Protein AF-A0A932VTK3-F1 (afdb_monomer_lite)

pLDDT: mean 81.09, std 12.09, range [44.41, 97.0]

Sequence (238 aa):
MPRPNVAGIDFGSSCTKFVWQRDPDHYGNAGLDRLIFSSTADKTIEEIVVDLQKSNVTMAVATGINIDNETNLNKLLGWRTTIVRPTGDHIDSEISLQAHGAIELLNQVGPSKFRNFLLVSIGTGTSYTFVDWNGSWATKDFGKVERFPLGNAVGGGFIKGVLELAGAGIKTEHIHSTLLDVILDIKIKDLDSSFAGTPMGELPVAYLGNAKHDSNKQDIMQAVTNCVATTIFRDILL

Structure (mmCIF, N/CA/C/O backbone):
data_AF-A0A932VTK3-F1
#
_entry.id   AF-A0A932VTK3-F1
#
loop_
_atom_site.group_PDB
_atom_site.id
_atom_site.type_symbol
_atom_site.label_atom_id
_atom_site.label_alt_id
_atom_site.label_comp_id
_atom_site.label_asym_id
_atom_site.label_entity_id
_atom_site.label_seq_id
_atom_site.pdbx_PDB_ins_code
_atom_site.Cartn_x
_atom_site.Cartn_y
_atom_site.Cartn_z
_atom_site.occupancy
_atom_site.B_iso_or_equiv
_atom_site.auth_seq_id
_atom_site.auth_comp_id
_atom_site.auth_asym_id
_atom_site.auth_atom_id
_atom_site.pdbx_PDB_model_num
ATOM 1 N N . MET A 1 1 ? -23.470 -1.174 30.894 1.00 44.50 1 MET A N 1
ATOM 2 C CA . MET A 1 1 ? -23.572 -0.416 29.629 1.00 44.50 1 MET A CA 1
ATOM 3 C C . MET A 1 1 ? -22.974 -1.278 28.528 1.00 44.50 1 MET A C 1
ATOM 5 O O . MET A 1 1 ? -21.941 -1.886 28.804 1.00 44.50 1 MET A O 1
ATOM 9 N N . PRO A 1 2 ? -23.614 -1.408 27.354 1.00 55.62 2 PRO A N 1
ATOM 10 C CA . PRO A 1 2 ? -23.014 -2.102 26.215 1.00 55.62 2 PRO A CA 1
ATOM 11 C C . PRO A 1 2 ? -21.696 -1.422 25.819 1.00 55.62 2 PRO A C 1
ATOM 13 O O . PRO A 1 2 ? -21.534 -0.216 26.019 1.00 55.62 2 PRO A O 1
ATOM 16 N N . ARG A 1 3 ? -20.726 -2.201 25.325 1.00 59.19 3 ARG A N 1
ATOM 17 C CA . ARG A 1 3 ? -19.460 -1.642 24.828 1.00 59.19 3 ARG A CA 1
ATOM 18 C C . ARG A 1 3 ? -19.761 -0.776 23.595 1.00 59.19 3 ARG A C 1
ATOM 20 O O . ARG A 1 3 ? -20.609 -1.177 22.803 1.00 59.19 3 ARG A O 1
ATOM 27 N N . PRO A 1 4 ? -19.114 0.391 23.43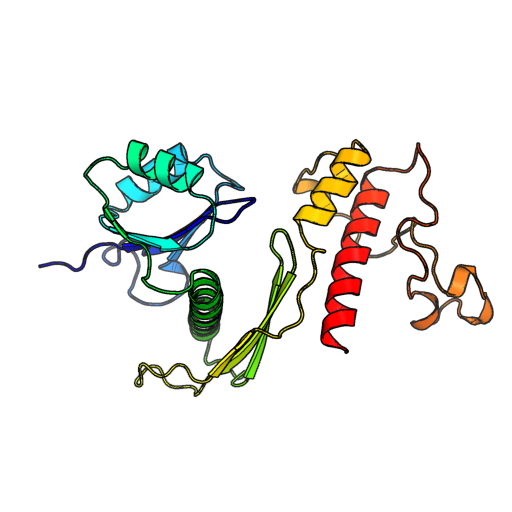2 1.00 67.94 4 PRO A N 1
ATOM 28 C CA . PRO A 1 4 ? -19.301 1.197 22.231 1.00 67.94 4 PRO A CA 1
ATOM 29 C C . PRO A 1 4 ? -18.861 0.400 20.999 1.00 67.94 4 PRO A C 1
ATOM 31 O O . PRO A 1 4 ? -17.838 -0.285 21.052 1.00 67.94 4 PRO A O 1
ATOM 34 N N . ASN A 1 5 ? -19.600 0.513 19.894 1.00 83.06 5 ASN A N 1
ATOM 35 C CA . ASN A 1 5 ? -19.129 0.018 18.602 1.00 83.06 5 ASN A CA 1
ATOM 36 C C . ASN A 1 5 ? -18.059 0.984 18.094 1.00 83.06 5 ASN A C 1
ATOM 38 O O . ASN A 1 5 ? -18.328 2.173 17.889 1.00 83.06 5 ASN A O 1
ATOM 42 N N . VAL A 1 6 ? -16.838 0.469 17.950 1.00 88.31 6 VAL A N 1
ATOM 43 C CA . VAL A 1 6 ? -15.646 1.261 17.637 1.00 88.31 6 VAL A CA 1
ATOM 44 C C . VAL A 1 6 ? -15.187 0.989 16.208 1.00 88.31 6 VAL A C 1
ATOM 46 O O . VAL A 1 6 ? -15.071 -0.169 15.803 1.00 88.31 6 VAL A O 1
ATOM 49 N N . ALA A 1 7 ? -14.873 2.054 15.474 1.00 90.88 7 ALA A N 1
ATOM 50 C CA . ALA A 1 7 ? -14.118 1.990 14.229 1.00 90.88 7 ALA A CA 1
ATOM 51 C C . ALA A 1 7 ? -12.656 2.410 14.444 1.00 90.88 7 ALA A C 1
ATOM 53 O O . ALA A 1 7 ? -12.375 3.326 15.212 1.00 90.88 7 ALA A O 1
ATOM 54 N N . GLY A 1 8 ? -11.728 1.765 13.747 1.00 90.94 8 GLY A N 1
ATOM 55 C CA . GLY A 1 8 ? -10.370 2.248 13.519 1.00 90.94 8 GLY A CA 1
ATOM 56 C C . GLY A 1 8 ? -10.291 2.963 12.172 1.00 90.94 8 GLY A C 1
ATOM 57 O O . GLY A 1 8 ? -10.856 2.484 11.186 1.00 90.94 8 GLY A O 1
ATOM 58 N N . ILE A 1 9 ? -9.607 4.104 12.126 1.00 90.94 9 ILE A N 1
ATOM 59 C CA . ILE A 1 9 ? -9.461 4.926 10.924 1.00 90.94 9 ILE A CA 1
ATOM 60 C C . ILE A 1 9 ? -7.988 5.274 10.720 1.00 90.94 9 ILE A C 1
ATOM 62 O O . ILE A 1 9 ? -7.341 5.784 11.630 1.00 90.94 9 ILE A O 1
ATOM 66 N N . ASP A 1 10 ? -7.477 5.045 9.516 1.00 90.06 10 ASP A N 1
ATOM 67 C CA . ASP A 1 10 ? -6.169 5.529 9.073 1.00 90.06 10 ASP A CA 1
ATOM 68 C C . ASP A 1 10 ? -6.349 6.597 7.989 1.00 90.06 10 ASP A C 1
ATOM 70 O O . ASP A 1 10 ? -6.728 6.295 6.853 1.00 90.06 10 ASP A O 1
ATOM 74 N N . PHE A 1 11 ? -6.066 7.854 8.336 1.00 87.94 11 PHE A N 1
ATOM 75 C CA . PHE A 1 11 ? -6.059 8.995 7.425 1.00 87.94 11 PHE A CA 1
ATOM 76 C C . PHE A 1 11 ? -4.748 9.068 6.632 1.00 87.94 11 PHE A C 1
ATOM 78 O O . PHE A 1 11 ? -3.944 9.988 6.799 1.00 87.94 11 PHE A O 1
ATOM 85 N N . GLY A 1 12 ? -4.541 8.105 5.734 1.00 86.25 12 GLY A N 1
ATOM 86 C CA . GLY A 1 12 ? -3.403 8.118 4.818 1.00 86.25 12 GLY A CA 1
ATOM 87 C C . GLY A 1 12 ? -3.408 9.330 3.874 1.00 86.25 12 GLY A C 1
ATOM 88 O O . GLY A 1 12 ? -4.453 9.912 3.576 1.00 86.25 12 GLY A O 1
ATOM 89 N N . SER A 1 13 ? -2.229 9.692 3.360 1.00 83.75 13 SER A N 1
ATOM 90 C CA . SER A 1 13 ? -2.069 10.830 2.435 1.00 83.75 13 SER A CA 1
ATOM 91 C C . SER A 1 13 ? -2.817 10.659 1.114 1.00 83.75 13 SER A C 1
ATOM 93 O O . SER A 1 13 ? -3.331 11.634 0.578 1.00 83.75 13 SER A O 1
ATOM 95 N N . SER A 1 14 ? -2.893 9.429 0.605 1.00 83.88 14 SER A N 1
ATOM 96 C CA . SER A 1 14 ? -3.563 9.126 -0.668 1.00 83.88 14 SER A CA 1
ATOM 97 C C . SER A 1 14 ? -4.992 8.613 -0.487 1.00 83.88 14 SER A C 1
ATOM 99 O O . SER A 1 14 ? -5.876 8.945 -1.269 1.00 83.88 14 SER A O 1
ATOM 101 N N . CYS A 1 15 ? -5.229 7.793 0.534 1.00 86.94 15 CYS A N 1
ATOM 102 C CA . CYS A 1 15 ? -6.539 7.225 0.822 1.00 86.94 15 CYS A CA 1
ATOM 103 C C . CYS A 1 15 ? -6.716 6.998 2.322 1.00 86.94 15 CYS A C 1
ATOM 105 O O . CYS A 1 15 ? -5.764 6.642 3.031 1.00 86.94 15 CYS A O 1
ATOM 107 N N . THR A 1 16 ? -7.955 7.171 2.778 1.00 89.88 16 THR A N 1
ATOM 108 C CA . THR A 1 16 ? -8.381 6.877 4.143 1.00 89.88 16 THR A CA 1
ATOM 109 C C . THR A 1 16 ? -8.923 5.453 4.208 1.00 89.88 16 THR A C 1
ATOM 111 O O . THR A 1 16 ? -9.649 5.022 3.307 1.00 89.88 16 THR A O 1
ATOM 114 N N . LYS A 1 17 ? -8.548 4.705 5.247 1.00 92.50 17 LYS A N 1
ATOM 115 C CA . LYS A 1 17 ? -8.992 3.324 5.471 1.00 92.50 17 LYS A CA 1
ATOM 116 C C . LYS A 1 17 ? -9.764 3.246 6.771 1.00 92.50 17 LYS A C 1
ATOM 118 O O . LYS A 1 17 ? -9.438 3.933 7.735 1.00 92.50 17 LYS A O 1
ATOM 123 N N . PHE A 1 18 ? -10.762 2.382 6.775 1.00 93.06 18 PHE A N 1
ATOM 124 C CA . PHE A 1 18 ? -11.679 2.180 7.879 1.00 93.06 18 PHE A CA 1
ATOM 125 C C . PHE A 1 18 ? -11.759 0.692 8.179 1.00 93.06 18 PHE A C 1
ATOM 127 O O . PHE A 1 18 ? -11.856 -0.126 7.261 1.00 93.06 18 PHE A O 1
ATOM 134 N N . VAL A 1 19 ? -11.765 0.357 9.464 1.00 92.25 19 VAL A N 1
ATOM 135 C CA . VAL A 1 19 ? -12.065 -0.986 9.950 1.00 92.25 19 VAL A CA 1
ATOM 136 C C . VAL A 1 19 ? -13.011 -0.90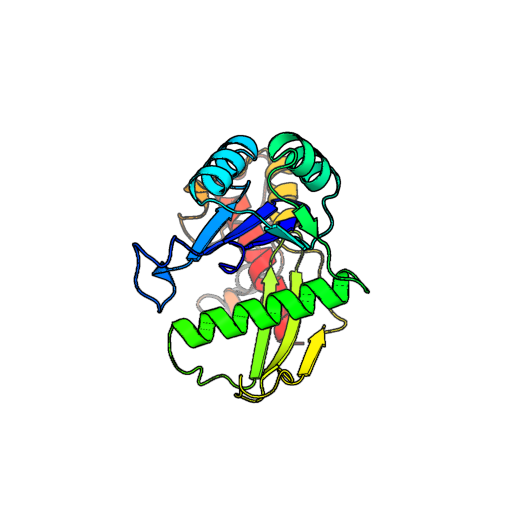2 11.136 1.00 92.25 19 VAL A C 1
ATOM 138 O O . VAL A 1 19 ? -12.807 -0.096 12.037 1.00 92.25 19 VAL A O 1
ATOM 141 N N . TRP A 1 20 ? -14.059 -1.713 11.164 1.00 91.62 20 TRP A N 1
ATOM 142 C CA . TRP A 1 20 ? -14.935 -1.829 12.331 1.00 91.62 20 TRP A CA 1
ATOM 143 C C . TRP A 1 20 ? -15.536 -3.225 12.412 1.00 91.62 20 TRP A C 1
ATOM 145 O O . TRP A 1 20 ? -15.434 -4.018 11.476 1.00 91.62 20 TRP A O 1
ATOM 155 N N . GLN A 1 21 ? -16.130 -3.545 13.556 1.00 85.00 21 GLN A N 1
ATOM 156 C CA . GLN A 1 21 ? -16.778 -4.835 13.755 1.00 85.00 21 GLN A CA 1
ATOM 157 C C . GLN A 1 21 ? -18.199 -4.822 13.182 1.00 85.00 21 GLN A C 1
ATOM 159 O O . GLN A 1 21 ? -18.944 -3.857 13.360 1.00 85.00 21 GLN A O 1
ATOM 164 N N . ARG A 1 22 ? -18.578 -5.913 12.512 1.00 77.62 22 ARG A N 1
ATOM 165 C CA . ARG A 1 22 ? -19.974 -6.261 12.245 1.00 77.62 22 ARG A CA 1
ATOM 166 C C . ARG A 1 22 ? -20.705 -6.427 13.568 1.00 77.62 22 ARG A C 1
ATOM 168 O O . ARG A 1 22 ? -20.091 -6.770 14.575 1.00 77.62 22 ARG A O 1
ATOM 175 N N . ASP A 1 23 ? -22.015 -6.223 13.527 1.00 69.88 23 ASP A N 1
ATOM 176 C CA . ASP A 1 23 ? -22.882 -6.481 14.669 1.00 69.88 23 ASP A CA 1
ATOM 177 C C . ASP A 1 23 ? -22.689 -7.930 15.176 1.00 69.88 23 ASP A C 1
ATOM 179 O O . ASP A 1 23 ? -23.010 -8.874 14.437 1.00 69.88 23 ASP A O 1
ATOM 183 N N . PRO A 1 24 ? -22.147 -8.118 16.397 1.00 61.53 24 PRO A N 1
ATOM 184 C CA . PRO A 1 24 ? -21.867 -9.439 16.952 1.00 61.53 24 PRO A CA 1
ATOM 185 C C . PRO A 1 24 ? -23.140 -10.252 17.224 1.00 61.53 24 PRO A C 1
ATOM 187 O O . PRO A 1 24 ? -23.062 -11.475 17.325 1.00 61.53 24 PRO A O 1
ATOM 190 N N . ASP A 1 25 ? -24.311 -9.607 17.293 1.00 62.78 25 ASP A N 1
ATOM 191 C CA . ASP A 1 25 ? -25.589 -10.300 17.482 1.00 62.78 25 ASP A CA 1
ATOM 192 C C . ASP A 1 25 ? -26.036 -11.056 16.213 1.00 62.78 25 ASP A C 1
ATOM 194 O O . ASP A 1 25 ? -26.823 -12.001 16.294 1.00 62.78 25 ASP A O 1
ATOM 198 N N . HIS A 1 26 ? -25.507 -10.685 15.038 1.00 56.12 26 HIS A N 1
ATOM 199 C CA . HIS A 1 26 ? -25.884 -11.255 13.737 1.00 56.12 26 HIS A CA 1
ATOM 200 C C . HIS A 1 26 ? -24.798 -12.130 13.097 1.00 56.12 26 HIS A C 1
ATOM 202 O O . HIS A 1 26 ? -25.106 -12.992 12.273 1.00 56.12 26 HIS A O 1
ATOM 208 N N . TYR A 1 27 ? -23.533 -11.926 13.462 1.00 53.59 27 TYR A N 1
ATOM 209 C CA . TYR A 1 27 ? -22.389 -12.657 12.924 1.00 53.59 27 TYR A CA 1
ATOM 210 C C . TYR A 1 27 ? -21.542 -13.127 14.106 1.00 53.59 27 TYR A C 1
ATOM 212 O O . TYR A 1 27 ? -21.114 -12.311 14.913 1.00 53.59 27 TYR A O 1
ATOM 220 N N . GLY A 1 28 ? -21.355 -14.445 14.244 1.00 55.41 28 GLY A N 1
ATOM 221 C CA . GLY A 1 28 ? -20.742 -15.060 15.427 1.00 55.41 28 GLY A CA 1
ATOM 222 C C . GLY A 1 28 ? -19.391 -14.462 15.863 1.00 55.41 28 GLY A C 1
ATOM 223 O O . GLY A 1 28 ? -18.703 -13.763 15.128 1.00 55.41 28 GLY A O 1
ATOM 224 N N . ASN A 1 29 ? -18.974 -14.789 17.088 1.00 55.84 29 ASN A N 1
ATOM 225 C CA . ASN A 1 29 ? -17.910 -14.087 17.822 1.00 55.84 29 ASN A CA 1
ATOM 226 C C . ASN A 1 29 ? -16.452 -14.274 17.326 1.00 55.84 29 ASN A C 1
ATOM 228 O O . ASN A 1 29 ? -15.532 -13.816 18.010 1.00 55.84 29 ASN A O 1
ATOM 232 N N . ALA A 1 30 ? -16.186 -14.936 16.195 1.00 59.16 30 ALA A N 1
ATOM 233 C CA . ALA A 1 30 ? -14.817 -15.292 15.802 1.00 59.16 30 ALA A CA 1
ATOM 234 C C . ALA A 1 30 ? -14.559 -15.225 14.286 1.00 59.16 30 ALA A C 1
ATOM 236 O O . ALA A 1 30 ? -15.402 -15.630 13.494 1.00 59.16 30 ALA A O 1
ATOM 237 N N . GLY A 1 31 ? -13.353 -14.776 13.913 1.00 65.00 31 GLY A N 1
ATOM 238 C CA . GLY A 1 31 ? -12.833 -14.790 12.537 1.00 65.00 31 GLY A CA 1
ATOM 239 C C . GLY A 1 31 ? -12.824 -13.429 11.832 1.00 65.00 31 GLY A C 1
ATOM 240 O O . GLY A 1 31 ? -13.376 -12.454 12.340 1.00 65.00 31 GLY A O 1
ATOM 241 N N . LEU A 1 32 ? -12.196 -13.381 10.650 1.00 67.94 32 LEU A N 1
ATOM 242 C CA . LEU A 1 32 ? -12.096 -12.183 9.798 1.00 67.94 32 LEU A CA 1
ATOM 243 C C . LEU A 1 32 ? -13.462 -11.675 9.326 1.00 67.94 32 LEU A C 1
ATOM 245 O O . LEU A 1 32 ? -13.631 -10.475 9.126 1.00 67.94 32 LEU A O 1
ATOM 249 N N . ASP A 1 33 ? -14.450 -12.564 9.225 1.00 71.69 33 ASP A N 1
ATOM 250 C CA . ASP A 1 33 ? -15.807 -12.241 8.772 1.00 71.69 33 ASP A CA 1
ATOM 251 C C . ASP A 1 33 ? -16.521 -11.239 9.691 1.00 71.69 33 ASP A C 1
ATOM 253 O O . ASP A 1 33 ? -17.460 -10.563 9.266 1.00 71.69 33 ASP A O 1
ATOM 257 N N . ARG A 1 34 ? -16.045 -11.084 10.936 1.00 79.12 34 ARG A N 1
ATOM 258 C CA . ARG A 1 34 ? -16.538 -10.072 11.880 1.00 79.12 34 ARG A CA 1
ATOM 259 C C . ARG A 1 34 ? -16.058 -8.661 11.556 1.00 79.12 34 ARG A C 1
ATOM 261 O O . ARG A 1 34 ? -16.551 -7.726 12.170 1.00 79.12 34 ARG A O 1
ATOM 268 N N . LEU A 1 35 ? -15.072 -8.484 10.681 1.00 86.88 35 LEU A N 1
ATOM 269 C CA . LEU A 1 35 ? -14.513 -7.175 10.352 1.00 86.88 35 LEU A CA 1
ATOM 270 C C . LEU A 1 35 ? -15.093 -6.670 9.029 1.00 86.88 35 LEU A C 1
ATOM 272 O O . LEU A 1 35 ? -15.257 -7.417 8.064 1.00 86.88 35 LEU A O 1
ATOM 276 N N . ILE A 1 36 ? -15.403 -5.379 8.984 1.00 89.88 36 ILE A N 1
ATOM 277 C CA . ILE A 1 36 ? -15.691 -4.659 7.746 1.00 89.88 36 ILE A CA 1
ATOM 278 C C . ILE A 1 36 ? -14.496 -3.768 7.450 1.00 89.88 36 ILE A C 1
ATOM 280 O O . ILE A 1 36 ? -14.089 -2.983 8.303 1.00 89.88 36 ILE A O 1
ATOM 284 N N . PHE A 1 37 ? -13.971 -3.884 6.234 1.00 92.25 37 PHE A N 1
ATOM 285 C CA . PHE A 1 37 ? -12.936 -3.011 5.695 1.00 92.25 37 PHE A CA 1
ATOM 286 C C . PHE A 1 37 ? -13.551 -2.106 4.632 1.00 92.25 37 PHE A C 1
ATOM 288 O O . PHE A 1 37 ? -14.344 -2.561 3.806 1.00 92.25 37 PHE A O 1
ATOM 295 N N . SER A 1 38 ? -13.194 -0.826 4.654 1.00 94.06 38 SER A N 1
ATOM 296 C CA . SER A 1 38 ? -13.635 0.143 3.651 1.00 94.06 38 SER A CA 1
ATOM 297 C C . SER A 1 38 ? -12.551 1.186 3.396 1.00 94.06 38 SER A C 1
ATOM 299 O O . SER A 1 38 ? -11.734 1.466 4.278 1.00 94.06 38 SER A O 1
ATOM 301 N N . SER A 1 39 ? -12.530 1.775 2.201 1.00 93.06 39 SER A N 1
ATOM 302 C CA . SER A 1 39 ? -11.538 2.786 1.840 1.00 93.06 39 SER A CA 1
ATOM 303 C C . SER A 1 39 ? -12.085 3.837 0.886 1.00 93.06 39 SER A C 1
ATOM 305 O O . SER A 1 39 ? -12.915 3.546 0.027 1.00 93.06 39 SER A O 1
ATOM 307 N N . THR A 1 40 ? -11.531 5.049 0.984 1.00 90.12 40 THR A N 1
ATOM 308 C CA . THR A 1 40 ? -11.771 6.116 0.003 1.00 90.12 40 THR A CA 1
ATOM 309 C C . THR A 1 40 ? -11.136 5.847 -1.364 1.00 90.12 40 THR A C 1
ATOM 311 O O . THR A 1 40 ? -11.237 6.680 -2.257 1.00 90.12 40 THR A O 1
ATOM 314 N N . ALA A 1 41 ? -10.425 4.725 -1.521 1.00 85.81 41 ALA A N 1
ATOM 315 C CA . ALA A 1 41 ? -10.010 4.228 -2.827 1.00 85.81 41 ALA A CA 1
ATOM 316 C C . ALA A 1 41 ? -11.199 3.678 -3.637 1.00 85.81 41 ALA A C 1
ATOM 318 O O . ALA A 1 41 ? -11.187 3.780 -4.860 1.00 85.81 41 ALA A O 1
ATOM 319 N N . ASP A 1 42 ? -12.220 3.145 -2.953 1.00 86.38 42 ASP A N 1
ATOM 320 C CA . ASP A 1 42 ? -13.338 2.425 -3.578 1.00 86.38 42 ASP A CA 1
ATOM 321 C C . ASP A 1 42 ? -14.686 3.145 -3.428 1.00 86.38 42 ASP A C 1
ATOM 323 O O . ASP A 1 42 ? -15.575 2.976 -4.259 1.00 86.38 42 ASP A O 1
ATOM 327 N N . LYS A 1 43 ? -14.854 3.925 -2.354 1.00 90.50 43 LYS A N 1
ATOM 328 C CA . LYS A 1 43 ? -16.099 4.620 -1.992 1.00 90.50 43 LYS A CA 1
ATOM 329 C C . LYS A 1 43 ? -15.842 6.084 -1.669 1.00 90.50 43 LYS A C 1
ATOM 331 O O . LYS A 1 43 ? -14.741 6.446 -1.258 1.00 90.50 43 LYS A O 1
ATOM 336 N N . THR A 1 44 ? -16.853 6.938 -1.772 1.00 89.50 44 THR A N 1
ATOM 337 C CA . THR A 1 44 ? -16.732 8.302 -1.239 1.00 89.50 44 THR A CA 1
ATOM 338 C C . THR A 1 44 ? -16.793 8.298 0.291 1.00 89.50 44 THR A C 1
ATOM 340 O O . THR A 1 44 ? -17.268 7.349 0.920 1.00 89.50 44 THR A O 1
ATOM 343 N N . ILE A 1 45 ? -16.312 9.371 0.927 1.00 88.25 45 ILE A N 1
ATOM 344 C CA . ILE A 1 45 ? -16.348 9.490 2.392 1.00 88.25 45 ILE A CA 1
ATOM 345 C C . ILE A 1 45 ? -17.793 9.489 2.922 1.00 88.25 45 ILE A C 1
ATOM 347 O O . ILE A 1 45 ? -18.061 8.931 3.983 1.00 88.25 45 ILE A O 1
ATOM 351 N N . GLU A 1 46 ? -18.738 10.044 2.161 1.00 89.88 46 GLU A N 1
ATOM 352 C CA . GLU A 1 46 ? -20.165 10.082 2.483 1.00 89.88 46 GLU A CA 1
ATOM 353 C C . GLU A 1 46 ? -20.783 8.680 2.491 1.00 89.88 46 GLU A C 1
ATOM 355 O O . GLU A 1 46 ? -21.521 8.336 3.414 1.00 89.88 46 GLU A O 1
ATOM 360 N N . GLU A 1 47 ? -20.451 7.846 1.503 1.00 92.12 47 GLU A N 1
ATOM 361 C CA . GLU A 1 47 ? -20.914 6.455 1.445 1.00 92.12 47 GLU A CA 1
ATOM 362 C C . GLU A 1 47 ? -20.398 5.651 2.645 1.00 92.12 47 GLU A C 1
ATOM 364 O O . GLU A 1 47 ? -21.153 4.911 3.279 1.00 92.12 47 GLU A O 1
ATOM 369 N N . ILE A 1 48 ? -19.130 5.850 3.017 1.00 92.56 48 ILE A N 1
ATOM 370 C CA . ILE A 1 48 ? -18.528 5.200 4.188 1.00 92.56 48 ILE A CA 1
ATOM 371 C C . ILE A 1 48 ? -19.206 5.665 5.484 1.00 92.56 48 ILE A C 1
ATOM 373 O O . ILE A 1 48 ? -19.481 4.846 6.360 1.00 92.56 48 ILE A O 1
ATOM 377 N N . VAL A 1 49 ? -19.524 6.956 5.612 1.00 90.38 49 VAL A N 1
ATOM 378 C CA . VAL A 1 49 ? -20.256 7.496 6.771 1.00 90.38 49 VAL A CA 1
ATOM 379 C C . VAL A 1 49 ? -21.621 6.832 6.928 1.00 90.38 49 VAL A C 1
ATOM 381 O O . VAL A 1 49 ? -21.996 6.461 8.043 1.00 90.38 49 VAL A O 1
ATOM 384 N N . VAL A 1 50 ? -22.349 6.633 5.827 1.00 91.12 50 VAL A N 1
ATOM 385 C CA . VAL A 1 50 ? -23.633 5.919 5.849 1.00 91.12 50 VAL A CA 1
ATOM 386 C C . VAL A 1 50 ? -23.455 4.486 6.363 1.00 91.12 50 VAL A C 1
ATOM 388 O O . VAL A 1 50 ? -24.252 4.029 7.186 1.00 91.12 50 VAL A O 1
ATOM 391 N N . ASP A 1 51 ? -22.404 3.785 5.934 1.00 91.19 51 ASP A N 1
ATOM 392 C CA . ASP A 1 51 ? -22.113 2.417 6.382 1.00 91.19 51 ASP A CA 1
ATOM 393 C C . ASP A 1 51 ? -21.745 2.350 7.879 1.00 91.19 51 ASP A C 1
ATOM 395 O O . ASP A 1 51 ? -22.219 1.462 8.600 1.00 91.19 51 ASP A O 1
ATOM 399 N N . LEU A 1 52 ? -20.971 3.320 8.382 1.00 89.94 52 LEU A N 1
ATOM 400 C CA . LEU A 1 52 ? -20.633 3.445 9.807 1.00 89.94 52 LEU A CA 1
ATOM 401 C C . LEU A 1 52 ? -21.880 3.693 10.668 1.00 89.94 52 LEU A C 1
ATOM 403 O O . LEU A 1 52 ? -22.054 3.061 11.712 1.00 89.94 52 LEU A O 1
ATOM 407 N N . GLN A 1 53 ? -22.778 4.574 10.214 1.00 88.19 53 GLN A N 1
ATOM 408 C CA . GLN A 1 53 ? -24.029 4.881 10.912 1.00 88.19 53 GLN A CA 1
ATOM 409 C C . GLN A 1 53 ? -24.974 3.678 10.953 1.00 88.19 53 GLN A C 1
ATOM 411 O O . GLN A 1 53 ? -25.540 3.388 12.005 1.00 88.19 53 GLN A O 1
ATOM 416 N N . LYS A 1 54 ? -25.111 2.940 9.843 1.00 88.06 54 LYS A N 1
ATOM 417 C CA . LYS A 1 54 ? -25.891 1.689 9.797 1.00 88.06 54 LYS A CA 1
ATOM 418 C C . LYS A 1 54 ? -25.331 0.617 10.732 1.00 88.06 54 LYS A C 1
ATOM 420 O O . LYS A 1 54 ? -26.092 -0.179 11.268 1.00 88.06 54 LYS A O 1
ATOM 425 N N . SER A 1 55 ? -24.016 0.623 10.946 1.00 86.75 55 SER A N 1
ATOM 426 C CA . SER A 1 55 ? -23.321 -0.287 11.864 1.00 86.75 55 SER A CA 1
ATOM 427 C C . SER A 1 55 ? -23.338 0.196 13.324 1.00 86.75 55 SER A C 1
ATOM 429 O O . SER A 1 55 ? -22.685 -0.398 14.184 1.00 86.75 55 SER A O 1
ATOM 431 N N . ASN A 1 56 ? -24.069 1.279 13.618 1.00 87.62 56 ASN A N 1
ATOM 432 C CA . ASN A 1 56 ? -24.161 1.906 14.937 1.00 87.62 56 ASN A CA 1
ATOM 433 C C . ASN A 1 56 ? -22.792 2.249 15.551 1.00 87.62 56 ASN A C 1
ATOM 435 O O . ASN A 1 56 ? -22.616 2.141 16.762 1.00 87.62 56 ASN A O 1
ATOM 439 N N . VAL A 1 57 ? -21.808 2.652 14.740 1.00 87.94 57 VAL A N 1
ATOM 440 C CA . VAL A 1 57 ? -20.488 3.060 15.243 1.00 87.94 57 VAL A CA 1
ATOM 441 C C . VAL A 1 57 ? -20.610 4.371 16.025 1.00 87.94 57 VAL A C 1
ATOM 443 O O . VAL A 1 57 ? -20.928 5.424 15.473 1.00 87.94 57 VAL A O 1
ATOM 446 N N . THR A 1 58 ? -20.318 4.317 17.322 1.00 87.25 58 THR A N 1
ATOM 447 C CA . THR A 1 58 ? -20.432 5.462 18.245 1.00 87.25 58 THR A CA 1
ATOM 448 C C . THR A 1 58 ? -19.085 6.092 18.587 1.00 87.25 58 THR A C 1
ATOM 450 O O . THR A 1 58 ? -19.027 7.171 19.172 1.00 87.25 58 THR A O 1
ATOM 453 N N . MET A 1 59 ? -17.984 5.420 18.257 1.00 88.44 59 MET A N 1
ATOM 454 C CA . MET A 1 59 ? -16.632 5.911 18.507 1.00 88.44 59 MET A CA 1
ATOM 455 C C . MET A 1 59 ? -15.718 5.543 17.346 1.00 88.44 59 MET A C 1
ATOM 457 O O . MET A 1 59 ? -15.810 4.445 16.804 1.00 88.44 59 MET A O 1
ATOM 461 N N . ALA A 1 60 ? -14.809 6.444 16.996 1.00 87.75 60 ALA A N 1
ATOM 462 C CA . ALA A 1 60 ? -13.756 6.179 16.038 1.00 87.75 60 ALA A CA 1
ATOM 463 C C . ALA A 1 60 ? -12.392 6.514 16.644 1.00 87.75 60 ALA A C 1
ATOM 465 O O . ALA A 1 60 ? -12.204 7.586 17.210 1.00 87.75 60 ALA A O 1
ATOM 466 N N . VAL A 1 61 ? -11.435 5.602 16.513 1.00 87.50 61 VAL A N 1
ATOM 467 C CA . VAL A 1 61 ? -10.033 5.828 16.860 1.00 87.50 61 VAL A CA 1
ATOM 468 C C . VAL A 1 61 ? -9.278 6.099 15.567 1.00 87.50 61 VAL A C 1
ATOM 470 O O . VAL A 1 61 ? -9.255 5.251 14.678 1.00 87.50 61 VAL A O 1
ATOM 473 N N . ALA A 1 62 ? -8.685 7.282 15.451 1.00 87.38 62 ALA A N 1
ATOM 474 C CA . ALA A 1 62 ? -8.052 7.765 14.234 1.00 87.38 62 ALA A CA 1
ATOM 475 C C . ALA A 1 62 ? -6.526 7.854 14.354 1.00 87.38 62 ALA A C 1
ATOM 477 O O . ALA A 1 62 ? -5.993 8.302 15.367 1.00 87.38 62 ALA A O 1
ATOM 478 N N . THR A 1 63 ? -5.831 7.496 13.280 1.00 86.75 63 THR A N 1
ATOM 479 C CA . THR A 1 63 ? -4.398 7.726 13.062 1.00 86.75 63 THR A CA 1
ATOM 480 C C . THR A 1 63 ? -4.163 8.338 11.674 1.00 86.75 63 THR A C 1
ATOM 482 O O . THR A 1 63 ? -5.117 8.641 10.954 1.00 86.75 63 THR A O 1
ATOM 485 N N . GLY A 1 64 ? -2.904 8.550 11.296 1.00 82.00 64 GLY A N 1
ATOM 486 C CA . GLY A 1 64 ? -2.511 9.077 9.991 1.00 82.00 64 GLY A CA 1
ATOM 487 C C . GLY A 1 64 ? -2.490 10.606 9.927 1.00 82.00 64 GLY A C 1
ATOM 488 O O . GLY A 1 64 ? -2.797 11.306 10.898 1.00 82.00 64 GLY A O 1
ATOM 489 N N . ILE A 1 65 ? -2.101 11.124 8.763 1.00 81.31 65 ILE A N 1
ATOM 490 C CA . ILE A 1 65 ? -1.653 12.514 8.574 1.00 81.31 65 ILE A CA 1
ATOM 491 C C . ILE A 1 65 ? -2.651 13.422 7.839 1.00 81.31 65 ILE A C 1
ATOM 493 O O . ILE A 1 65 ? -2.451 14.633 7.798 1.00 81.31 65 ILE A O 1
ATOM 497 N N . ASN A 1 66 ? -3.720 12.879 7.248 1.00 80.06 66 ASN A N 1
ATOM 498 C CA . ASN A 1 66 ? -4.667 13.664 6.450 1.00 80.06 66 ASN A CA 1
ATOM 499 C C . ASN A 1 66 ? -5.769 14.312 7.319 1.00 80.06 66 ASN A C 1
ATOM 501 O O . ASN A 1 66 ? -6.856 13.760 7.503 1.00 80.06 66 ASN A O 1
ATOM 505 N N . ILE A 1 67 ? -5.462 15.501 7.849 1.00 75.00 67 ILE A N 1
ATOM 506 C CA . ILE A 1 67 ? -6.322 16.293 8.751 1.00 75.00 67 ILE A CA 1
ATOM 507 C C . ILE A 1 67 ? -7.582 16.824 8.042 1.00 75.00 67 ILE A C 1
ATOM 509 O O . ILE A 1 67 ? -8.637 16.974 8.668 1.00 75.00 67 ILE A O 1
ATOM 513 N N . ASP A 1 68 ? -7.512 17.078 6.734 1.00 76.62 68 ASP A N 1
ATOM 514 C CA . ASP A 1 68 ? -8.652 17.592 5.967 1.00 76.62 68 ASP A CA 1
ATOM 515 C C . ASP A 1 68 ? -9.771 16.549 5.881 1.00 76.62 68 ASP A C 1
ATOM 517 O O . ASP A 1 68 ? -10.937 16.854 6.156 1.00 76.62 68 ASP A O 1
ATOM 521 N N . ASN A 1 69 ? -9.411 15.293 5.593 1.00 76.25 69 ASN A N 1
ATOM 522 C CA . ASN A 1 69 ? -10.364 14.183 5.590 1.00 76.25 69 ASN A CA 1
ATOM 523 C C . ASN A 1 69 ? -10.967 13.944 6.977 1.00 76.25 69 ASN A C 1
ATOM 525 O O . ASN A 1 69 ? -12.161 13.668 7.077 1.00 76.25 69 ASN A O 1
ATOM 529 N N . GLU A 1 70 ? -10.187 14.088 8.048 1.00 80.75 70 GLU A N 1
ATOM 530 C CA . GLU A 1 70 ? -10.706 13.998 9.416 1.00 80.75 70 GLU A CA 1
ATOM 531 C C . GLU A 1 70 ? -11.707 15.112 9.721 1.00 80.75 70 GLU A C 1
ATOM 533 O O . GLU A 1 70 ? -12.775 14.865 10.282 1.00 80.75 70 GLU A O 1
ATOM 538 N N . THR A 1 71 ? -11.390 16.342 9.321 1.00 81.19 71 THR A N 1
ATOM 539 C CA . THR A 1 71 ? -12.272 17.495 9.510 1.00 81.19 71 THR A CA 1
ATOM 540 C C . THR A 1 71 ? -13.584 17.307 8.754 1.00 81.19 71 THR A C 1
ATOM 542 O O . THR A 1 71 ? -14.655 17.587 9.295 1.00 81.19 71 THR A O 1
ATOM 545 N N . ASN A 1 72 ? -13.522 16.812 7.515 1.00 79.25 72 ASN A N 1
ATOM 546 C CA . ASN A 1 72 ? -14.714 16.516 6.729 1.00 79.25 72 ASN A CA 1
ATOM 547 C C . ASN A 1 72 ? -15.529 15.370 7.351 1.00 79.25 72 ASN A C 1
ATOM 549 O O . ASN A 1 72 ? -16.741 15.489 7.525 1.00 79.25 72 ASN A O 1
ATOM 553 N N . LEU A 1 73 ? -14.860 14.298 7.784 1.00 80.75 73 LEU A N 1
ATOM 554 C CA . LEU A 1 73 ? -15.510 13.170 8.444 1.00 80.75 73 LEU A CA 1
ATOM 555 C C . LEU A 1 73 ? -16.226 13.598 9.734 1.00 80.75 73 LEU A C 1
ATOM 557 O O . LEU A 1 73 ? -17.378 13.223 9.937 1.00 80.75 73 LEU A O 1
ATOM 561 N N . ASN A 1 74 ? -15.594 14.427 10.571 1.00 81.88 74 ASN A N 1
ATOM 562 C CA . ASN A 1 74 ? -16.213 14.984 11.779 1.00 81.88 74 ASN A CA 1
ATOM 563 C C . ASN A 1 74 ? -17.501 15.761 11.464 1.00 81.88 74 ASN A C 1
ATOM 565 O O . ASN A 1 74 ? -18.495 15.636 12.179 1.00 81.88 74 ASN A O 1
ATOM 569 N N . LYS A 1 75 ? -17.518 16.537 10.371 1.00 82.62 75 LYS A N 1
ATOM 570 C CA . LYS A 1 75 ? -18.724 17.262 9.936 1.00 82.62 75 LYS A CA 1
ATOM 571 C C . LYS A 1 75 ? -19.848 16.308 9.527 1.00 82.62 75 LYS A C 1
ATOM 573 O O . LYS A 1 75 ? -20.999 16.556 9.874 1.00 82.62 75 LYS A O 1
ATOM 578 N N . LEU A 1 76 ? -19.517 15.233 8.812 1.00 83.31 76 LEU A N 1
ATOM 579 C CA . LEU A 1 76 ? -20.487 14.265 8.288 1.00 83.31 76 LEU A CA 1
ATOM 580 C C . LEU A 1 76 ? -21.031 13.310 9.362 1.00 83.31 76 LEU A C 1
ATOM 582 O O . LEU A 1 76 ? -22.220 12.994 9.361 1.00 83.31 76 LEU A O 1
ATOM 586 N N . LEU A 1 77 ? -20.185 12.859 10.294 1.00 80.88 77 LEU A N 1
ATOM 587 C CA . LEU A 1 77 ? -20.598 12.015 11.422 1.00 80.88 77 LEU A CA 1
ATOM 588 C C . LEU A 1 77 ? -21.407 12.801 12.466 1.00 80.88 77 LEU A C 1
ATOM 590 O O . LEU A 1 77 ? -22.250 12.229 13.168 1.00 80.88 77 LEU A O 1
ATOM 594 N N . GLY A 1 78 ? -21.185 14.116 12.548 1.00 75.44 78 GLY A N 1
ATOM 595 C CA . GLY A 1 78 ? -21.855 14.996 13.496 1.00 75.44 78 GLY A CA 1
ATOM 596 C C . GLY A 1 78 ? -21.576 14.598 14.948 1.00 75.44 78 GLY A C 1
ATOM 597 O O . GLY A 1 78 ? -20.500 14.126 15.293 1.00 75.44 78 GLY A O 1
ATOM 598 N N . TRP A 1 79 ? -22.567 14.770 15.824 1.00 62.94 79 TRP A N 1
ATOM 599 C CA . TRP A 1 79 ? -22.441 14.505 17.266 1.00 62.94 79 TRP A CA 1
ATOM 600 C C . TRP A 1 79 ? -22.516 13.019 17.653 1.00 62.94 79 TRP A C 1
ATOM 602 O O . TRP A 1 79 ? -22.378 12.687 18.828 1.00 62.94 79 TRP A O 1
ATOM 612 N N . ARG A 1 80 ? -22.792 12.121 16.698 1.00 70.81 80 ARG A N 1
ATOM 613 C CA . ARG A 1 80 ? -23.086 10.704 16.981 1.00 70.81 80 ARG A CA 1
ATOM 614 C C . ARG A 1 80 ? -21.845 9.840 17.176 1.00 70.81 80 ARG A C 1
ATOM 616 O O . ARG A 1 80 ? -21.952 8.772 17.775 1.00 70.81 80 ARG A O 1
ATOM 623 N N . THR A 1 81 ? -20.697 10.291 16.682 1.00 77.06 81 THR A N 1
ATOM 624 C CA . THR A 1 81 ? -19.455 9.523 16.723 1.00 77.06 81 THR A CA 1
ATOM 625 C C . THR A 1 81 ? -18.323 10.424 17.180 1.00 77.06 81 THR A C 1
ATOM 627 O O . THR A 1 81 ? -18.010 11.416 16.529 1.00 77.06 81 THR A O 1
ATOM 630 N N . THR A 1 82 ? -17.686 10.068 18.292 1.00 82.62 82 THR A N 1
ATOM 631 C CA . THR A 1 82 ? -16.504 10.791 18.769 1.00 82.62 82 THR A CA 1
ATOM 632 C C . THR A 1 82 ? -15.260 10.239 18.087 1.00 82.62 82 THR A C 1
ATOM 634 O O . THR A 1 82 ? -14.992 9.040 18.200 1.00 82.62 82 THR A O 1
ATOM 637 N N . ILE A 1 83 ? -14.491 11.102 17.419 1.00 82.88 83 ILE A N 1
ATOM 638 C CA . ILE A 1 83 ? -13.164 10.759 16.897 1.00 82.88 83 ILE A CA 1
ATOM 639 C C . ILE A 1 83 ? -12.114 11.048 17.973 1.00 82.88 83 ILE A C 1
ATOM 641 O O . ILE A 1 83 ? -12.047 12.155 18.504 1.00 82.88 83 ILE A O 1
ATOM 645 N N . VAL A 1 84 ? -11.292 10.052 18.296 1.00 86.12 84 VAL A N 1
ATOM 646 C CA . VAL A 1 84 ? -10.163 10.181 19.224 1.00 86.12 84 VAL A CA 1
ATOM 647 C C . VAL A 1 84 ? -8.863 9.804 18.529 1.00 86.12 84 VAL A C 1
ATOM 649 O O . VAL A 1 84 ? -8.802 8.804 17.817 1.00 86.12 84 VAL A O 1
ATOM 652 N N . ARG A 1 85 ? -7.805 10.585 18.753 1.00 83.19 85 ARG A N 1
ATOM 653 C CA . ARG A 1 85 ? -6.451 10.264 18.290 1.00 83.19 85 ARG A CA 1
ATOM 654 C C . ARG A 1 85 ? -5.604 9.727 19.448 1.00 83.19 85 ARG A C 1
ATOM 656 O O . ARG A 1 85 ? -5.732 10.240 20.563 1.00 83.19 85 ARG A O 1
ATOM 663 N N . PRO A 1 86 ? -4.737 8.726 19.217 1.00 77.12 86 PRO A N 1
ATOM 664 C CA . PRO A 1 86 ? -3.713 8.343 20.179 1.00 77.12 86 PRO A CA 1
ATOM 665 C C . PRO A 1 86 ? -2.831 9.544 20.542 1.00 77.12 86 PRO A C 1
ATOM 667 O O . PRO A 1 86 ? -2.478 10.352 19.683 1.00 77.12 86 PRO A O 1
ATOM 670 N N . THR A 1 87 ? -2.472 9.660 21.818 1.00 75.38 87 THR A N 1
ATOM 671 C CA . THR A 1 87 ? -1.510 10.657 22.302 1.00 75.38 87 THR A CA 1
ATOM 672 C C . THR A 1 87 ? -0.083 10.164 22.074 1.00 75.38 87 THR A C 1
ATOM 674 O O . THR A 1 87 ? 0.212 9.027 22.438 1.00 75.38 87 THR A O 1
ATOM 677 N N . GLY A 1 88 ? 0.812 11.013 21.566 1.00 76.56 88 GLY A N 1
ATOM 678 C CA . GLY A 1 88 ? 2.230 10.683 21.377 1.00 76.56 88 GLY A CA 1
ATOM 679 C C . GLY A 1 88 ? 2.740 11.046 19.986 1.00 76.56 88 GLY A C 1
ATOM 680 O O . GLY A 1 88 ? 2.088 11.796 19.261 1.00 76.56 88 GLY A O 1
ATOM 681 N N . ASP A 1 89 ? 3.910 10.514 19.627 1.00 78.88 89 ASP A N 1
ATOM 682 C CA . ASP A 1 89 ? 4.454 10.647 18.277 1.00 78.88 89 ASP A CA 1
ATOM 683 C C . ASP A 1 89 ? 3.563 9.891 17.277 1.00 78.88 89 ASP A C 1
ATOM 685 O O . ASP A 1 89 ? 3.250 8.707 17.455 1.00 78.88 89 ASP A O 1
ATOM 689 N N . HIS A 1 90 ? 3.101 10.596 16.244 1.00 73.69 90 HIS A N 1
ATOM 690 C CA . HIS A 1 90 ? 2.171 10.048 15.259 1.00 73.69 90 HIS A CA 1
ATOM 691 C C . HIS A 1 90 ? 2.798 8.949 14.398 1.00 73.69 90 HIS A C 1
ATOM 693 O O . HIS A 1 90 ? 2.093 8.019 14.014 1.00 73.69 90 HIS A O 1
ATOM 699 N N . ILE A 1 91 ? 4.101 9.031 14.125 1.00 75.06 91 ILE A N 1
ATOM 700 C CA . ILE A 1 91 ? 4.826 8.063 13.303 1.00 75.06 91 ILE A CA 1
ATOM 701 C C . ILE A 1 91 ? 5.017 6.767 14.092 1.00 75.06 91 ILE A C 1
ATOM 703 O O . ILE A 1 91 ? 4.671 5.695 13.597 1.00 75.06 91 ILE A O 1
ATOM 707 N N . ASP A 1 92 ? 5.492 6.857 15.335 1.00 76.94 92 ASP A N 1
ATOM 708 C CA . ASP A 1 92 ? 5.672 5.677 16.191 1.00 76.94 92 ASP A CA 1
ATOM 709 C C . ASP A 1 92 ? 4.332 4.991 16.491 1.00 76.94 92 ASP A C 1
ATOM 711 O O . ASP A 1 92 ? 4.233 3.757 16.505 1.00 76.94 92 ASP A O 1
ATOM 715 N N . SER A 1 93 ? 3.274 5.790 16.672 1.00 79.19 93 SER A N 1
ATOM 716 C CA . SER A 1 93 ? 1.909 5.288 16.845 1.00 79.19 93 SER A CA 1
ATOM 717 C C . SER A 1 93 ? 1.407 4.569 15.594 1.00 79.19 93 SER A C 1
ATOM 719 O O . SER A 1 93 ? 0.848 3.481 15.709 1.00 79.19 93 SER A O 1
ATOM 721 N N . GLU A 1 94 ? 1.608 5.135 14.400 1.00 80.50 94 GLU A N 1
ATOM 722 C CA . GLU A 1 94 ? 1.214 4.509 13.133 1.00 80.50 94 GLU A CA 1
ATOM 723 C C . GLU A 1 94 ? 1.918 3.162 12.933 1.00 80.50 94 GLU A C 1
ATOM 725 O O . GLU A 1 94 ? 1.259 2.161 12.656 1.00 80.50 94 GLU A O 1
ATOM 730 N N . ILE A 1 95 ? 3.232 3.111 13.154 1.00 82.56 95 ILE A N 1
ATOM 731 C CA . ILE A 1 95 ? 4.042 1.895 13.003 1.00 82.56 95 ILE A CA 1
ATOM 732 C C . ILE A 1 95 ? 3.597 0.809 13.985 1.00 82.56 95 ILE A C 1
ATOM 734 O O . ILE A 1 95 ? 3.373 -0.339 13.592 1.00 82.56 95 ILE A O 1
ATOM 738 N N . SER A 1 96 ? 3.411 1.175 15.254 1.00 82.12 96 SER A N 1
ATOM 739 C CA . SER A 1 96 ? 2.958 0.242 16.289 1.00 82.12 96 SER A CA 1
ATOM 740 C C . SER A 1 96 ? 1.556 -0.294 15.988 1.00 82.12 96 SER A C 1
ATOM 742 O O . SER A 1 96 ? 1.305 -1.493 16.104 1.00 82.12 96 SER A O 1
ATOM 744 N N . LEU A 1 97 ? 0.639 0.576 15.549 1.00 83.56 97 LEU A N 1
ATOM 745 C CA . LEU A 1 97 ? -0.722 0.186 15.176 1.00 83.56 97 LEU A CA 1
ATOM 746 C C . LEU A 1 97 ? -0.745 -0.725 13.944 1.00 83.56 97 LEU A C 1
ATOM 748 O O . LEU A 1 97 ? -1.492 -1.704 13.939 1.00 83.56 97 LEU A O 1
ATOM 752 N N . GLN A 1 98 ? 0.078 -0.449 12.929 1.00 86.56 98 GLN A N 1
ATOM 753 C CA . GLN A 1 98 ? 0.215 -1.308 11.750 1.00 86.56 98 GLN A CA 1
ATOM 754 C C . GLN A 1 98 ? 0.747 -2.696 12.132 1.00 86.56 98 GLN A C 1
ATOM 756 O O . GLN A 1 98 ? 0.171 -3.702 11.715 1.00 86.56 98 GLN A O 1
ATOM 761 N N . ALA A 1 99 ? 1.784 -2.766 12.973 1.00 86.25 99 ALA A N 1
ATOM 762 C CA . ALA A 1 99 ? 2.328 -4.030 13.466 1.00 86.25 99 ALA A CA 1
ATOM 763 C C . ALA A 1 99 ? 1.285 -4.830 14.264 1.00 86.25 99 ALA A C 1
ATOM 765 O O . ALA A 1 99 ? 1.070 -6.010 13.988 1.00 86.25 99 ALA A O 1
ATOM 766 N N . HIS A 1 100 ? 0.577 -4.188 15.198 1.00 83.12 100 HIS A N 1
ATOM 767 C CA . HIS A 1 100 ? -0.485 -4.838 15.973 1.00 83.12 100 HIS A CA 1
ATOM 768 C C . HIS A 1 100 ? -1.636 -5.329 15.089 1.00 83.12 100 HIS A C 1
ATOM 770 O O . HIS A 1 100 ? -2.112 -6.449 15.270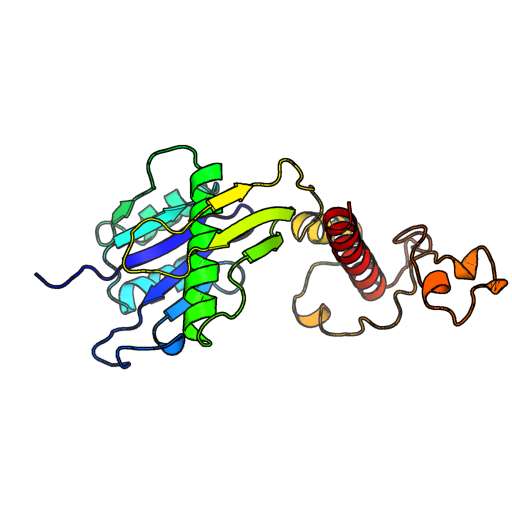 1.00 83.12 100 HIS A O 1
ATOM 776 N N . GLY A 1 101 ? -2.062 -4.521 14.114 1.00 85.25 101 GLY A N 1
ATOM 777 C CA . GLY A 1 101 ? -3.083 -4.910 13.146 1.00 85.25 101 GLY A CA 1
ATOM 778 C C . GLY A 1 101 ? -2.656 -6.122 12.318 1.00 85.25 101 GLY A C 1
ATOM 779 O O . GLY A 1 101 ? -3.426 -7.068 12.177 1.00 85.25 101 GLY A O 1
ATOM 780 N N . ALA A 1 102 ? -1.412 -6.144 11.833 1.00 86.44 102 ALA A N 1
ATOM 781 C CA . ALA A 1 102 ? -0.870 -7.278 11.090 1.00 86.44 102 ALA A CA 1
ATOM 782 C C . ALA A 1 102 ? -0.839 -8.563 11.937 1.00 86.44 102 ALA A C 1
ATOM 784 O O . ALA A 1 102 ? -1.277 -9.611 11.465 1.00 86.44 102 ALA A O 1
ATOM 785 N N . ILE A 1 103 ? -0.388 -8.486 13.196 1.00 82.06 103 ILE A N 1
ATOM 786 C CA . ILE A 1 103 ? -0.375 -9.629 14.127 1.00 82.06 103 ILE A CA 1
ATOM 787 C C . ILE A 1 103 ? -1.797 -10.151 14.379 1.00 82.06 103 ILE A C 1
ATOM 789 O O . ILE A 1 103 ? -2.025 -11.361 14.339 1.00 82.06 103 ILE A O 1
ATOM 793 N N . GLU A 1 104 ? -2.756 -9.257 14.637 1.00 80.88 104 GLU A N 1
ATOM 794 C CA . GLU A 1 104 ? -4.165 -9.618 14.843 1.00 80.88 104 GLU A CA 1
ATOM 795 C C . GLU A 1 104 ? -4.727 -10.356 13.625 1.00 80.88 104 GLU A C 1
ATOM 797 O O . GLU A 1 104 ? -5.317 -11.426 13.770 1.00 80.88 104 GLU A O 1
ATOM 802 N N . LEU A 1 105 ? -4.502 -9.828 12.419 1.00 82.56 105 LEU A N 1
ATOM 803 C CA . LEU A 1 105 ? -4.981 -10.450 11.186 1.00 82.56 105 LEU A CA 1
ATOM 804 C C . LEU A 1 105 ? -4.320 -11.809 10.942 1.00 82.56 105 LEU A C 1
ATOM 806 O O . LEU A 1 105 ? -5.031 -12.769 10.656 1.00 82.56 105 LEU A O 1
ATOM 810 N N . LEU A 1 106 ? -2.998 -11.923 11.113 1.00 79.44 106 LEU A N 1
ATOM 811 C CA . LEU A 1 106 ? -2.267 -13.185 10.949 1.00 79.44 106 LEU A CA 1
ATOM 812 C C . LEU A 1 106 ? -2.788 -14.276 11.891 1.00 79.44 106 LEU A C 1
ATOM 814 O O . LEU A 1 106 ? -2.996 -15.405 11.454 1.00 79.44 106 LEU A O 1
ATOM 818 N N . ASN A 1 107 ? -3.062 -13.932 13.152 1.00 76.25 107 ASN A N 1
ATOM 819 C CA . ASN A 1 107 ? -3.594 -14.875 14.137 1.00 76.25 107 ASN A CA 1
ATOM 820 C C . ASN A 1 107 ? -5.006 -15.366 13.804 1.00 76.25 107 ASN A C 1
ATOM 822 O O . ASN A 1 107 ? -5.357 -16.499 14.137 1.00 76.25 107 ASN A O 1
ATOM 826 N N . GLN A 1 108 ? -5.817 -14.542 13.136 1.00 75.56 108 GLN A N 1
ATOM 827 C CA . GLN A 1 108 ? -7.155 -14.949 12.706 1.00 75.56 108 GLN A CA 1
ATOM 828 C C . GLN A 1 108 ? -7.125 -15.971 11.560 1.00 75.56 108 GLN A C 1
ATOM 830 O O . GLN A 1 108 ? -8.080 -16.731 11.416 1.00 75.56 108 GLN A O 1
ATOM 835 N N . VAL A 1 109 ? -6.039 -16.038 10.778 1.00 71.62 109 VAL A N 1
ATOM 836 C CA . VAL A 1 109 ? -5.859 -17.055 9.721 1.00 71.62 109 VAL A CA 1
ATOM 837 C C . VAL A 1 109 ? -5.298 -18.378 10.275 1.00 71.62 109 VAL A C 1
ATOM 839 O O . VAL A 1 109 ? -5.286 -19.396 9.584 1.00 71.62 109 VAL A O 1
ATOM 842 N N . GLY A 1 110 ? -4.852 -18.387 11.533 1.00 66.62 110 GLY A N 1
ATOM 843 C CA . GLY A 1 110 ? -4.296 -19.540 12.238 1.00 66.62 110 GLY A CA 1
ATOM 844 C C . GLY A 1 110 ? -3.148 -19.125 13.163 1.00 66.62 110 GLY A C 1
ATOM 845 O O . GLY A 1 110 ? -2.652 -18.006 13.052 1.00 66.62 110 GLY A O 1
ATOM 846 N N . PRO A 1 111 ? -2.690 -19.998 14.082 1.00 63.00 111 PRO A N 1
ATOM 847 C CA . PRO A 1 111 ? -1.530 -19.693 14.913 1.00 63.00 111 PRO A CA 1
ATOM 848 C C . PRO A 1 111 ? -0.333 -19.369 14.015 1.00 63.00 111 PRO A C 1
ATOM 850 O O . PRO A 1 111 ? 0.165 -20.229 13.281 1.00 63.00 111 PRO A O 1
ATOM 853 N N . SER A 1 112 ? 0.102 -18.108 14.055 1.00 61.62 112 SER A N 1
ATOM 854 C CA . SER A 1 112 ? 1.240 -17.649 13.271 1.00 61.62 112 SER A CA 1
ATOM 855 C C . SER A 1 112 ? 2.480 -18.444 13.682 1.00 61.62 112 SER A C 1
ATOM 857 O O . SER A 1 112 ? 2.897 -18.426 14.839 1.00 61.62 112 SER A O 1
ATOM 859 N N . LYS A 1 113 ? 3.099 -19.138 12.719 1.00 65.31 113 LYS A N 1
ATOM 860 C CA . LYS A 1 113 ? 4.439 -19.725 12.896 1.00 65.31 113 LYS A CA 1
ATOM 861 C C . LYS A 1 113 ? 5.530 -18.648 12.928 1.00 65.31 113 LYS A C 1
ATOM 863 O O . LYS A 1 113 ? 6.673 -18.942 13.272 1.00 65.31 113 LYS A O 1
ATOM 868 N N . PHE A 1 114 ? 5.193 -17.421 12.541 1.00 69.25 114 PHE A N 1
ATOM 869 C CA . PHE A 1 114 ? 6.120 -16.313 12.401 1.00 69.25 114 PHE A CA 1
ATOM 870 C C . PHE A 1 114 ? 6.098 -15.483 13.679 1.00 69.25 114 PHE A C 1
ATOM 872 O O . PHE A 1 114 ? 5.262 -14.600 13.864 1.00 69.25 114 PHE A O 1
ATOM 879 N N . ARG A 1 115 ? 7.029 -15.815 14.575 1.00 77.38 115 ARG A N 1
ATOM 880 C CA . ARG A 1 115 ? 7.344 -15.007 15.755 1.00 77.38 115 ARG A CA 1
ATOM 881 C C . ARG A 1 115 ? 7.972 -13.673 15.345 1.00 77.38 115 ARG A C 1
ATOM 883 O O . ARG A 1 115 ? 7.612 -12.627 15.868 1.00 77.38 115 ARG A O 1
ATOM 890 N N . ASN A 1 116 ? 8.861 -13.733 14.355 1.00 84.94 116 ASN A N 1
ATOM 891 C CA . ASN A 1 116 ? 9.612 -12.588 13.869 1.00 84.94 116 ASN A CA 1
ATOM 892 C C . ASN A 1 116 ? 9.317 -12.406 12.386 1.00 84.94 116 ASN A C 1
ATOM 894 O O . ASN A 1 116 ? 9.384 -13.377 11.626 1.00 84.94 116 ASN A O 1
ATOM 898 N N . PHE A 1 117 ? 9.018 -11.183 11.970 1.00 86.88 117 PHE A N 1
ATOM 899 C CA . PHE A 1 117 ? 8.809 -10.868 10.564 1.00 86.88 117 PHE A CA 1
ATOM 900 C C . PHE A 1 117 ? 9.161 -9.415 10.255 1.00 86.88 117 PHE A C 1
ATOM 902 O O . PHE A 1 117 ? 9.162 -8.543 11.125 1.00 86.88 117 PHE A O 1
ATOM 909 N N . LEU A 1 118 ? 9.462 -9.171 8.982 1.00 89.56 118 LEU A N 1
ATOM 910 C CA . LEU A 1 118 ? 9.588 -7.831 8.438 1.00 89.56 118 LEU A CA 1
ATOM 911 C C . LEU A 1 118 ? 8.229 -7.409 7.880 1.00 89.56 118 LEU A C 1
ATOM 913 O O . LEU A 1 118 ? 7.732 -8.010 6.927 1.00 89.56 118 LEU A O 1
ATOM 917 N N . LEU A 1 119 ? 7.632 -6.380 8.469 1.00 90.62 119 LEU A N 1
ATOM 918 C CA . LEU A 1 119 ? 6.461 -5.722 7.914 1.00 90.62 119 LEU A CA 1
ATOM 919 C C . LEU A 1 119 ? 6.921 -4.652 6.922 1.00 90.62 119 LEU A C 1
ATOM 921 O O . LEU A 1 119 ? 7.582 -3.682 7.298 1.00 90.62 119 LEU A O 1
ATOM 925 N N . VAL A 1 120 ? 6.557 -4.842 5.656 1.00 92.62 120 VAL A N 1
ATOM 926 C CA . VAL A 1 120 ? 6.845 -3.908 4.563 1.00 92.62 120 VAL A CA 1
ATOM 927 C C . VAL A 1 120 ? 5.549 -3.190 4.205 1.00 92.62 120 VAL A C 1
ATOM 929 O O . VAL A 1 120 ? 4.650 -3.781 3.609 1.00 92.62 120 VAL A O 1
ATOM 932 N N . SER A 1 121 ? 5.431 -1.926 4.606 1.00 90.19 121 SER A N 1
ATOM 933 C CA . SER A 1 121 ? 4.240 -1.112 4.359 1.00 90.19 121 SER A CA 1
ATOM 934 C C . SER A 1 121 ? 4.441 -0.296 3.086 1.00 90.19 121 SER A C 1
ATOM 936 O O . SER A 1 121 ? 5.259 0.625 3.051 1.00 90.19 121 SER A O 1
ATOM 938 N N . ILE A 1 122 ? 3.719 -0.663 2.023 1.00 91.06 122 ILE A N 1
ATOM 939 C CA . ILE A 1 122 ? 3.805 -0.030 0.700 1.00 91.06 122 ILE A CA 1
ATOM 940 C C . ILE A 1 122 ? 2.589 0.884 0.522 1.00 91.06 122 ILE A C 1
ATOM 942 O O . ILE A 1 122 ? 1.521 0.460 0.084 1.00 91.06 122 ILE A O 1
ATOM 946 N N . GLY A 1 123 ? 2.749 2.149 0.905 1.00 88.94 123 GLY A N 1
ATOM 947 C CA . GLY A 1 123 ? 1.746 3.201 0.757 1.00 88.94 123 GLY A CA 1
ATOM 948 C C . GLY A 1 123 ? 2.140 4.193 -0.336 1.00 88.94 123 GLY A C 1
ATOM 949 O O . GLY A 1 123 ? 2.508 3.812 -1.446 1.00 88.94 123 GLY A O 1
ATOM 950 N N . THR A 1 124 ? 2.083 5.492 -0.025 1.00 88.81 124 THR A N 1
ATOM 951 C CA . THR A 1 124 ? 2.602 6.545 -0.918 1.00 88.81 124 THR A CA 1
ATOM 952 C C . THR A 1 124 ? 4.112 6.375 -1.150 1.00 88.81 124 THR A C 1
ATOM 954 O O . THR A 1 124 ? 4.560 6.446 -2.292 1.00 88.81 124 THR A O 1
ATOM 957 N N . GLY A 1 125 ? 4.862 6.083 -0.082 1.00 90.75 125 GLY A N 1
ATOM 958 C CA . GLY A 1 125 ? 6.228 5.547 -0.116 1.00 90.75 125 GLY A CA 1
ATOM 959 C C . GLY A 1 125 ? 6.282 4.181 0.574 1.00 90.75 125 GLY A C 1
ATOM 960 O O . GLY A 1 125 ? 5.231 3.615 0.883 1.00 90.75 125 GLY A O 1
ATOM 961 N N . THR A 1 126 ? 7.486 3.682 0.850 1.00 92.00 126 THR A N 1
ATOM 962 C CA . THR A 1 126 ? 7.686 2.391 1.520 1.00 92.00 126 THR A CA 1
ATOM 963 C C . THR A 1 126 ? 8.393 2.560 2.860 1.00 92.00 126 THR A C 1
ATOM 965 O O . THR A 1 126 ? 9.422 3.238 2.957 1.00 92.00 126 THR A O 1
ATOM 968 N N . SER A 1 127 ? 7.854 1.919 3.897 1.00 90.69 127 SER A N 1
ATOM 969 C CA . SER A 1 127 ? 8.471 1.822 5.220 1.00 90.69 127 SER A CA 1
ATOM 970 C C . SER A 1 127 ? 8.662 0.366 5.640 1.00 90.69 127 SER A C 1
ATOM 972 O O . SER A 1 127 ? 7.888 -0.522 5.275 1.00 90.69 127 SER A O 1
ATOM 974 N N . TYR A 1 128 ? 9.711 0.132 6.426 1.00 91.38 128 TYR A N 1
ATOM 975 C CA . TYR A 1 128 ? 10.099 -1.192 6.896 1.00 91.38 128 TYR A CA 1
ATOM 976 C C . TYR A 1 128 ? 10.069 -1.218 8.423 1.00 91.38 128 TYR A C 1
ATOM 978 O O . TYR A 1 128 ? 10.633 -0.343 9.085 1.00 91.38 128 TYR A O 1
ATOM 986 N N . THR A 1 129 ? 9.408 -2.224 8.984 1.00 91.06 129 THR A N 1
ATOM 987 C CA . THR A 1 129 ? 9.269 -2.399 10.433 1.00 91.06 129 THR A CA 1
ATOM 988 C C . THR A 1 129 ? 9.622 -3.830 10.802 1.00 91.06 129 THR A C 1
ATOM 990 O O . THR A 1 129 ? 9.011 -4.772 10.301 1.00 91.06 129 THR A O 1
ATOM 993 N N . PHE A 1 130 ? 10.604 -4.003 11.680 1.00 89.50 130 PHE A N 1
ATOM 994 C CA . PHE A 1 130 ? 10.863 -5.284 12.315 1.00 89.50 130 PHE A CA 1
ATOM 995 C C . PHE A 1 130 ? 9.847 -5.521 13.426 1.00 89.50 130 PHE A C 1
ATOM 997 O O . PHE A 1 130 ? 9.632 -4.658 14.280 1.00 89.50 130 PHE A O 1
ATOM 1004 N N . VAL A 1 131 ? 9.252 -6.706 13.428 1.00 88.25 131 VAL A N 1
ATOM 1005 C CA . VAL A 1 131 ? 8.327 -7.142 14.468 1.00 88.25 131 VAL A CA 1
ATOM 1006 C C . VAL A 1 131 ? 8.866 -8.437 15.067 1.00 88.25 131 VAL A C 1
ATOM 1008 O O . VAL A 1 131 ? 8.961 -9.442 14.366 1.00 88.25 131 VAL A O 1
ATOM 1011 N N . ASP A 1 132 ? 9.212 -8.415 16.355 1.00 85.69 132 ASP A N 1
ATOM 1012 C CA . ASP A 1 132 ? 9.473 -9.598 17.189 1.00 85.69 132 ASP A CA 1
ATOM 1013 C C . ASP A 1 132 ? 8.320 -9.741 18.176 1.00 85.69 132 ASP A C 1
ATOM 1015 O O . ASP A 1 132 ? 8.284 -9.099 19.228 1.00 85.69 132 ASP A O 1
ATOM 1019 N N . TRP A 1 133 ? 7.345 -10.556 17.794 1.00 78.62 133 TRP A N 1
ATOM 1020 C CA . TRP A 1 133 ? 6.151 -10.809 18.577 1.00 78.62 133 TRP A CA 1
ATOM 1021 C C . TRP A 1 133 ? 6.406 -11.932 19.583 1.00 78.62 133 TRP A C 1
ATOM 1023 O O . TRP A 1 133 ? 6.800 -13.037 19.228 1.00 78.62 133 TRP A O 1
ATOM 1033 N N . ASN A 1 134 ? 6.118 -11.699 20.863 1.00 72.44 134 ASN A N 1
ATOM 1034 C CA . ASN A 1 134 ? 6.376 -12.685 21.920 1.00 72.44 134 ASN A CA 1
ATOM 1035 C C . ASN A 1 134 ? 5.359 -13.849 21.987 1.00 72.44 134 ASN A C 1
ATOM 1037 O O . ASN A 1 134 ? 5.482 -14.718 22.851 1.00 72.44 134 ASN A O 1
ATOM 1041 N N . GLY A 1 135 ? 4.361 -13.880 21.097 1.00 63.88 135 GLY A N 1
ATOM 1042 C CA . GLY A 1 135 ? 3.386 -14.969 20.995 1.00 63.88 135 GLY A CA 1
ATOM 1043 C C . GLY A 1 135 ? 2.250 -14.943 22.025 1.00 63.88 135 GLY A C 1
ATOM 1044 O O . GLY A 1 135 ? 1.444 -15.874 22.037 1.00 63.88 135 GLY A O 1
ATOM 1045 N N . SER A 1 136 ? 2.153 -13.922 22.889 1.00 60.66 136 SER A N 1
ATOM 1046 C CA . SER A 1 136 ? 1.157 -13.878 23.970 1.00 60.66 136 SER A CA 1
ATOM 1047 C C . SER A 1 136 ? 0.303 -12.613 23.949 1.00 60.66 136 SER A C 1
ATOM 1049 O O . SER A 1 136 ? 0.795 -11.507 24.131 1.00 60.66 136 SER A O 1
ATOM 1051 N N . TRP A 1 137 ? -1.015 -12.796 23.833 1.00 54.44 137 TRP A N 1
ATOM 1052 C CA . TRP A 1 137 ? -2.016 -11.740 24.042 1.00 54.44 137 TRP A CA 1
ATOM 1053 C C . TRP A 1 137 ? -2.346 -11.498 25.523 1.00 54.44 137 TRP A C 1
ATOM 1055 O O . TRP A 1 137 ? -3.011 -10.518 25.859 1.00 54.44 137 TRP A O 1
ATOM 1065 N N . ALA A 1 138 ? -1.919 -12.394 26.425 1.00 49.28 138 ALA A N 1
ATOM 1066 C CA . ALA A 1 138 ? -2.185 -12.265 27.862 1.00 49.28 138 ALA A CA 1
ATOM 1067 C C . ALA A 1 138 ? -1.370 -11.128 28.496 1.00 49.28 138 ALA A C 1
ATOM 1069 O O . ALA A 1 138 ? -1.741 -10.581 29.535 1.00 49.28 138 ALA A O 1
ATOM 1070 N N . THR A 1 139 ? -0.271 -10.753 27.848 1.00 49.06 139 THR A N 1
ATOM 1071 C CA . THR A 1 139 ? 0.538 -9.596 28.194 1.00 49.06 139 THR A CA 1
ATOM 1072 C C . THR A 1 139 ? 0.221 -8.484 27.202 1.00 49.06 139 THR A C 1
ATOM 1074 O O . THR A 1 139 ? 0.294 -8.694 26.001 1.00 49.06 139 THR A O 1
ATOM 1077 N N . LYS A 1 140 ? -0.065 -7.266 27.682 1.00 51.44 140 LYS A N 1
ATOM 1078 C CA . LYS A 1 140 ? -0.105 -6.049 26.834 1.00 51.44 140 LYS A CA 1
ATOM 1079 C C . LYS A 1 140 ? 1.255 -5.708 26.200 1.00 51.44 140 LYS A C 1
ATOM 1081 O O . LYS A 1 140 ? 1.396 -4.679 25.550 1.00 51.44 140 LYS A O 1
ATOM 1086 N N . ASP A 1 141 ? 2.251 -6.537 26.470 1.00 59.81 141 ASP A N 1
ATOM 1087 C CA . ASP A 1 141 ? 3.577 -6.495 25.902 1.00 59.81 141 ASP A CA 1
ATOM 1088 C C . ASP A 1 141 ? 3.532 -7.308 24.607 1.00 59.81 141 ASP A C 1
ATOM 1090 O O . ASP A 1 141 ? 3.445 -8.534 24.649 1.00 59.81 141 ASP A O 1
ATOM 1094 N N . PHE A 1 142 ? 3.486 -6.621 23.467 1.00 62.00 142 PHE A N 1
ATOM 1095 C CA . PHE A 1 142 ? 3.390 -7.228 22.135 1.00 62.00 142 PHE A CA 1
ATOM 1096 C C . PHE A 1 142 ? 4.754 -7.680 21.596 1.00 62.00 142 PHE A C 1
ATOM 1098 O O . PHE A 1 142 ? 4.847 -8.162 20.468 1.00 62.00 142 PHE A O 1
ATOM 1105 N N . GLY A 1 143 ? 5.804 -7.569 22.411 1.00 70.56 143 GLY A N 1
ATOM 1106 C CA . GLY A 1 143 ? 7.179 -7.752 21.983 1.00 70.56 143 GLY A CA 1
ATOM 1107 C C . GLY A 1 143 ? 7.751 -6.473 21.372 1.00 70.56 143 GLY A C 1
ATOM 1108 O O . GLY A 1 143 ? 7.303 -5.364 21.665 1.00 70.56 143 GLY A O 1
ATOM 1109 N N . LYS A 1 144 ? 8.794 -6.620 20.559 1.00 81.62 144 LYS A N 1
ATOM 1110 C CA . LYS A 1 144 ? 9.595 -5.503 20.059 1.00 81.62 144 LYS A CA 1
ATOM 1111 C C . LYS A 1 144 ? 9.109 -5.093 18.669 1.00 81.62 144 LYS A C 1
ATOM 1113 O O . LYS A 1 144 ? 9.162 -5.894 17.738 1.00 81.62 144 LYS A O 1
ATOM 1118 N N . VAL A 1 145 ? 8.666 -3.845 18.526 1.00 85.31 145 VAL A N 1
ATOM 1119 C CA . VAL A 1 145 ? 8.352 -3.225 17.231 1.00 85.31 145 VAL A CA 1
ATOM 1120 C C . VAL A 1 145 ? 9.386 -2.141 16.975 1.00 85.31 145 VAL A C 1
ATOM 1122 O O . VAL A 1 145 ? 9.458 -1.162 17.712 1.00 85.31 145 VAL A O 1
ATOM 1125 N N . GLU A 1 146 ? 10.205 -2.329 15.946 1.00 85.75 146 GLU A N 1
ATOM 1126 C CA . GLU A 1 146 ? 11.261 -1.389 15.588 1.00 85.75 146 GLU A CA 1
ATOM 1127 C C . GLU A 1 146 ? 11.125 -0.963 14.141 1.00 85.75 146 GLU A C 1
ATOM 1129 O O . GLU A 1 146 ? 11.172 -1.772 13.215 1.00 85.75 146 GLU A O 1
ATOM 1134 N N . ARG A 1 147 ? 11.010 0.344 13.937 1.00 81.94 147 ARG A N 1
ATOM 1135 C CA . ARG A 1 147 ? 11.153 0.920 12.611 1.00 81.94 147 ARG A CA 1
ATOM 1136 C C . ARG A 1 147 ? 12.597 0.747 12.156 1.00 81.94 147 ARG A C 1
ATOM 1138 O O . ARG A 1 147 ? 13.519 1.152 12.866 1.00 81.94 147 ARG A O 1
ATOM 1145 N N . PHE A 1 148 ? 12.805 0.234 10.950 1.00 81.81 148 PHE A N 1
ATOM 1146 C CA . PHE A 1 148 ? 14.115 0.378 10.330 1.00 81.81 148 PHE A CA 1
ATOM 1147 C C . PHE A 1 148 ? 14.367 1.863 10.031 1.00 81.81 148 PHE A C 1
ATOM 1149 O O . PHE A 1 148 ? 13.466 2.565 9.566 1.00 81.81 148 PHE A O 1
ATOM 1156 N N . PRO A 1 149 ? 15.592 2.369 10.251 1.00 73.62 149 PRO A N 1
ATOM 1157 C CA . PRO A 1 149 ? 15.928 3.757 9.930 1.00 73.62 149 PRO A CA 1
ATOM 1158 C C . PRO A 1 149 ? 15.895 4.027 8.417 1.00 73.62 149 PRO A C 1
ATOM 1160 O O . PRO A 1 149 ? 15.957 5.176 7.987 1.00 73.62 149 PRO A O 1
ATOM 1163 N N . LEU A 1 150 ? 15.801 2.966 7.614 1.00 74.75 150 LEU A N 1
ATOM 1164 C CA . LEU A 1 150 ? 15.676 3.014 6.172 1.00 74.75 150 LEU A CA 1
ATOM 1165 C C . LEU A 1 150 ? 14.197 2.973 5.782 1.00 74.75 150 LEU A C 1
ATOM 1167 O O . LEU A 1 150 ? 13.385 2.248 6.350 1.00 74.75 150 LEU A O 1
ATOM 1171 N N . GLY A 1 151 ? 13.858 3.787 4.798 1.00 82.31 151 GLY A N 1
ATOM 1172 C CA . GLY A 1 151 ? 12.587 3.830 4.095 1.00 82.31 151 GLY A CA 1
ATOM 1173 C C . GLY A 1 151 ? 12.848 4.522 2.767 1.00 82.31 151 GLY A C 1
ATOM 1174 O O . GLY A 1 151 ? 13.848 5.231 2.625 1.00 82.31 151 GLY A O 1
ATOM 1175 N N . ASN A 1 152 ? 11.980 4.320 1.785 1.00 88.94 152 ASN A N 1
ATOM 1176 C CA . ASN A 1 152 ? 12.166 4.934 0.478 1.00 88.94 152 ASN A CA 1
ATOM 1177 C C . ASN A 1 152 ? 10.896 5.673 0.037 1.00 88.94 152 ASN A C 1
ATOM 1179 O O . ASN A 1 152 ? 9.781 5.389 0.475 1.00 88.94 152 ASN A O 1
ATOM 1183 N N . ALA A 1 153 ? 11.072 6.650 -0.848 1.00 89.88 153 ALA A N 1
ATOM 1184 C CA . ALA A 1 153 ? 9.964 7.400 -1.439 1.00 89.88 153 ALA A CA 1
ATOM 1185 C C . ALA A 1 153 ? 9.287 6.645 -2.605 1.00 89.88 153 ALA A C 1
ATOM 1187 O O . ALA A 1 153 ? 8.452 7.212 -3.307 1.00 89.88 153 ALA A O 1
ATOM 1188 N N . VAL A 1 154 ? 9.658 5.384 -2.837 1.00 90.50 154 VAL A N 1
ATOM 1189 C CA . VAL A 1 154 ? 9.223 4.563 -3.966 1.00 90.50 154 VAL A CA 1
ATOM 1190 C C . VAL A 1 154 ? 8.098 3.640 -3.499 1.00 90.50 154 VAL A C 1
ATOM 1192 O O . VAL A 1 154 ? 8.309 2.637 -2.827 1.00 90.50 154 VAL A O 1
ATOM 1195 N N . GLY A 1 155 ? 6.869 4.000 -3.849 1.00 91.12 155 GLY A N 1
ATOM 1196 C CA . GLY A 1 155 ? 5.663 3.236 -3.533 1.00 91.12 155 GLY A CA 1
ATOM 1197 C C . GLY A 1 155 ? 4.555 3.528 -4.539 1.00 91.12 155 GLY A C 1
ATOM 1198 O O . GLY A 1 155 ? 4.819 3.894 -5.688 1.00 91.12 155 GLY A O 1
ATOM 1199 N N . GLY A 1 156 ? 3.300 3.443 -4.104 1.00 88.44 156 GLY A N 1
ATOM 1200 C CA . GLY A 1 156 ? 2.144 3.766 -4.942 1.00 88.44 156 GLY A CA 1
ATOM 1201 C C . GLY A 1 156 ? 2.120 5.224 -5.416 1.00 88.44 156 GLY A C 1
ATOM 1202 O O . GLY A 1 156 ? 1.654 5.501 -6.520 1.00 88.44 156 GLY A O 1
ATOM 1203 N N . GLY A 1 157 ? 2.676 6.157 -4.633 1.00 89.06 157 GLY A N 1
ATOM 1204 C CA . GLY A 1 157 ? 2.782 7.568 -5.021 1.00 89.06 157 GLY A CA 1
ATOM 1205 C C . GLY A 1 157 ? 3.730 7.788 -6.200 1.00 89.06 157 GLY A C 1
ATOM 1206 O O . GLY A 1 157 ? 3.412 8.546 -7.114 1.00 89.06 157 GLY A O 1
ATOM 1207 N N . PHE A 1 158 ? 4.857 7.072 -6.219 1.00 91.44 158 PHE A N 1
ATOM 1208 C CA . PHE A 1 158 ? 5.808 7.097 -7.332 1.00 91.44 158 PHE A CA 1
ATOM 1209 C C . PHE A 1 158 ? 5.185 6.530 -8.612 1.00 91.44 158 PHE A C 1
ATOM 1211 O O . PHE A 1 158 ? 5.243 7.175 -9.658 1.00 91.44 158 PHE A O 1
ATOM 1218 N N . ILE A 1 159 ? 4.521 5.371 -8.508 1.00 89.38 159 ILE A N 1
ATOM 1219 C CA . ILE A 1 159 ? 3.787 4.758 -9.627 1.00 89.38 159 ILE A CA 1
ATOM 1220 C C . ILE A 1 159 ? 2.782 5.758 -10.200 1.00 89.38 159 ILE A C 1
ATOM 1222 O O . ILE A 1 159 ? 2.805 6.032 -11.397 1.00 89.38 159 ILE A O 1
ATOM 1226 N N . LYS A 1 160 ? 1.952 6.359 -9.340 1.00 87.50 160 LYS A N 1
ATOM 1227 C CA . LYS A 1 160 ? 0.966 7.366 -9.741 1.00 87.50 160 LYS A CA 1
ATOM 1228 C C . LYS A 1 160 ? 1.593 8.552 -10.466 1.00 87.50 160 LYS A C 1
ATOM 1230 O O . LYS A 1 160 ? 1.133 8.888 -11.551 1.00 87.50 160 LYS A O 1
ATOM 1235 N N . GLY A 1 161 ? 2.642 9.150 -9.906 1.00 89.06 161 GLY A N 1
ATOM 1236 C CA . GLY A 1 161 ? 3.285 10.319 -10.507 1.00 89.06 161 GLY A CA 1
ATOM 1237 C C . GLY A 1 161 ? 3.864 10.033 -11.896 1.00 89.06 161 GLY A C 1
ATOM 1238 O O . GLY A 1 161 ? 3.639 10.800 -12.828 1.00 89.06 161 GLY A O 1
ATOM 1239 N N . VAL A 1 162 ? 4.561 8.905 -12.066 1.00 88.94 162 VAL A N 1
ATOM 1240 C CA . VAL A 1 162 ? 5.127 8.508 -13.370 1.00 88.94 162 VAL A CA 1
ATOM 1241 C C . VAL A 1 162 ? 4.025 8.254 -14.398 1.00 88.94 162 VAL A C 1
ATOM 1243 O O . VAL A 1 162 ? 4.122 8.689 -15.543 1.00 88.94 162 VAL A O 1
ATOM 1246 N N . LEU A 1 163 ? 2.959 7.575 -13.983 1.00 86.88 163 LEU A N 1
ATOM 1247 C CA . LEU A 1 163 ? 1.817 7.267 -14.833 1.00 86.88 163 LEU A CA 1
ATOM 1248 C C . LEU A 1 163 ? 1.066 8.524 -15.291 1.00 86.88 163 LEU A C 1
ATOM 1250 O O . LEU A 1 163 ? 0.742 8.651 -16.472 1.00 86.88 163 LEU A O 1
ATOM 1254 N N . GLU A 1 164 ? 0.864 9.492 -14.397 1.00 87.62 164 GLU A N 1
ATOM 1255 C CA . GLU A 1 164 ? 0.284 10.794 -14.740 1.00 87.62 164 GLU A CA 1
ATOM 1256 C C . GLU A 1 164 ? 1.148 11.551 -15.758 1.00 87.62 164 GLU A C 1
ATOM 1258 O O . GLU A 1 164 ? 0.619 12.044 -16.757 1.00 87.62 164 GLU A O 1
ATOM 1263 N N . LEU A 1 165 ? 2.473 11.574 -15.570 1.00 86.25 165 LEU A N 1
ATOM 1264 C CA . LEU A 1 165 ? 3.410 12.188 -16.520 1.00 86.25 165 LEU A CA 1
ATOM 1265 C C . LEU A 1 165 ? 3.392 11.504 -17.894 1.00 86.25 165 LEU A C 1
ATOM 1267 O O . LEU A 1 165 ? 3.521 12.173 -18.917 1.00 86.25 165 LEU A O 1
ATOM 1271 N N . ALA A 1 166 ? 3.181 10.189 -17.933 1.00 83.75 166 ALA A N 1
ATOM 1272 C CA . ALA A 1 166 ? 3.033 9.420 -19.167 1.00 83.75 166 ALA A CA 1
ATOM 1273 C C . ALA A 1 166 ? 1.641 9.564 -19.823 1.00 83.75 166 ALA A C 1
ATOM 1275 O O . ALA A 1 166 ? 1.353 8.926 -20.840 1.00 83.75 166 ALA A O 1
ATOM 1276 N N . GLY A 1 167 ? 0.727 10.345 -19.232 1.00 83.69 167 GLY A N 1
ATOM 1277 C CA . GLY A 1 167 ? -0.670 10.423 -19.668 1.00 83.69 167 GLY A CA 1
ATOM 1278 C C . GLY A 1 167 ? -1.418 9.090 -19.533 1.00 83.69 167 GLY A C 1
ATOM 1279 O O . GLY A 1 167 ? -2.449 8.873 -20.182 1.00 83.69 167 GLY A O 1
ATOM 1280 N N . ALA A 1 168 ? -0.887 8.171 -18.732 1.00 73.06 168 ALA A N 1
ATOM 1281 C CA . ALA A 1 168 ? -1.442 6.872 -18.413 1.00 73.06 168 ALA A CA 1
ATOM 1282 C C . ALA A 1 168 ? -2.187 6.984 -17.083 1.00 73.06 168 ALA A C 1
ATOM 1284 O O . ALA A 1 168 ? -1.649 6.662 -16.039 1.00 73.06 168 ALA A O 1
ATOM 1285 N N . GLY A 1 169 ? -3.424 7.488 -17.087 1.00 66.06 169 GLY A N 1
ATOM 1286 C CA . GLY A 1 169 ? -4.220 7.515 -15.855 1.00 66.06 169 GLY A CA 1
ATOM 1287 C C . GLY A 1 169 ? -4.303 6.119 -15.223 1.00 66.06 169 GLY A C 1
ATOM 1288 O O . GLY A 1 169 ? -4.476 5.130 -15.939 1.00 66.06 169 GLY A O 1
ATOM 1289 N N . ILE A 1 170 ? -4.182 6.030 -13.895 1.00 64.31 170 ILE A N 1
ATOM 1290 C CA . ILE A 1 170 ? -4.362 4.758 -13.187 1.00 64.31 170 ILE A CA 1
ATOM 1291 C C . ILE A 1 170 ? -5.815 4.322 -13.359 1.00 64.31 170 ILE A C 1
ATOM 1293 O O . ILE A 1 170 ? -6.728 4.995 -12.882 1.00 64.31 170 ILE A O 1
ATOM 1297 N N . LYS A 1 171 ? -6.025 3.161 -13.979 1.00 59.50 171 LYS A N 1
ATOM 1298 C CA . LYS A 1 171 ? -7.245 2.383 -13.775 1.00 59.50 171 LYS A CA 1
ATOM 1299 C C . LYS A 1 171 ? -6.852 1.048 -13.161 1.00 59.50 171 LYS A C 1
ATOM 1301 O O . LYS A 1 171 ? -6.004 0.343 -13.706 1.00 59.50 171 LYS A O 1
ATOM 1306 N N . THR A 1 172 ? -7.441 0.721 -12.017 1.00 56.16 172 THR A N 1
ATOM 1307 C CA . THR A 1 172 ? -7.176 -0.504 -11.241 1.00 56.16 172 THR A CA 1
ATOM 1308 C C . THR A 1 172 ? -7.361 -1.778 -12.069 1.00 56.16 172 THR A C 1
ATOM 1310 O O . THR A 1 172 ? -6.616 -2.738 -11.896 1.00 56.16 172 THR A O 1
ATOM 1313 N N . GLU A 1 173 ? -8.265 -1.751 -13.050 1.00 51.53 173 GLU A N 1
ATOM 1314 C CA . GLU A 1 173 ? -8.485 -2.817 -14.038 1.00 51.53 173 GLU A CA 1
ATOM 1315 C C . GLU A 1 173 ? -7.266 -3.157 -14.917 1.00 51.53 173 GLU A C 1
ATOM 1317 O O . GLU A 1 173 ? -7.228 -4.233 -15.511 1.00 51.53 173 GLU A O 1
ATOM 1322 N N . HIS A 1 174 ? -6.250 -2.291 -14.996 1.00 52.81 174 HIS A N 1
ATOM 1323 C CA . HIS A 1 174 ? -5.069 -2.525 -15.829 1.00 52.81 174 HIS A CA 1
ATOM 1324 C C . HIS A 1 174 ? -3.929 -3.259 -15.101 1.00 52.81 174 HIS A C 1
ATOM 1326 O O . HIS A 1 174 ? -3.083 -3.855 -15.762 1.00 52.81 174 HIS A O 1
ATOM 1332 N N . ILE A 1 175 ? -3.917 -3.298 -13.762 1.00 55.81 175 ILE A N 1
ATOM 1333 C CA . ILE A 1 175 ? -2.839 -3.942 -12.977 1.00 55.81 175 ILE A CA 1
ATOM 1334 C C . ILE A 1 175 ? -2.833 -5.478 -13.162 1.00 55.81 175 ILE A C 1
ATOM 1336 O O . ILE A 1 175 ? -1.833 -6.143 -12.902 1.00 55.81 175 ILE A O 1
ATOM 1340 N N . HIS A 1 176 ? -3.929 -6.057 -13.665 1.00 47.88 176 HIS A N 1
ATOM 1341 C CA . HIS A 1 176 ? -4.111 -7.507 -13.775 1.00 47.88 176 HIS A CA 1
ATOM 1342 C C . HIS A 1 176 ? -3.541 -8.164 -15.041 1.00 47.88 176 HIS A C 1
ATOM 1344 O O . HIS A 1 176 ? -3.490 -9.394 -15.100 1.00 47.88 176 HIS A O 1
ATOM 1350 N N . SER A 1 177 ? -3.086 -7.405 -16.042 1.00 44.41 177 SER A N 1
ATOM 1351 C CA . SER A 1 177 ? -2.504 -7.987 -17.255 1.00 44.41 177 SER A CA 1
ATOM 1352 C C . SER A 1 177 ? -0.980 -7.879 -17.252 1.00 44.41 177 SER A C 1
ATOM 1354 O O . SER A 1 177 ? -0.435 -6.781 -17.277 1.00 44.41 177 SER A O 1
ATOM 1356 N N . THR A 1 178 ? -0.342 -9.055 -17.274 1.00 48.34 178 THR A N 1
ATOM 1357 C CA . THR A 1 178 ? 1.047 -9.342 -17.679 1.00 48.34 178 THR A CA 1
ATOM 1358 C C . THR A 1 178 ? 2.165 -8.795 -16.786 1.00 48.34 178 THR A C 1
ATOM 1360 O O . THR A 1 178 ? 2.680 -7.715 -17.009 1.00 48.34 178 THR A O 1
ATOM 1363 N N . LEU A 1 179 ? 2.618 -9.611 -15.824 1.00 52.72 179 LEU A N 1
ATOM 1364 C CA . LEU A 1 179 ? 3.881 -9.436 -15.081 1.00 52.72 179 LEU A CA 1
ATOM 1365 C C . LEU A 1 179 ? 5.090 -10.121 -15.751 1.00 52.72 179 LEU A C 1
ATOM 1367 O O . LEU A 1 179 ? 6.181 -10.090 -15.194 1.00 52.72 179 LEU A O 1
ATOM 1371 N N . LEU A 1 180 ? 4.919 -10.776 -16.906 1.00 53.31 180 LEU A N 1
ATOM 1372 C CA . LEU A 1 180 ? 5.897 -11.774 -17.360 1.00 53.31 180 LEU A CA 1
ATOM 1373 C C . LEU A 1 180 ? 6.923 -11.300 -18.393 1.00 53.31 180 LEU A C 1
ATOM 1375 O O . LEU A 1 180 ? 7.952 -11.948 -18.500 1.00 53.31 180 LEU A O 1
ATOM 1379 N N . ASP A 1 181 ? 6.745 -10.147 -19.040 1.00 60.34 181 ASP A N 1
ATOM 1380 C CA . ASP A 1 181 ? 7.791 -9.553 -19.884 1.00 60.34 181 ASP A CA 1
ATOM 1381 C C . ASP A 1 181 ? 7.712 -8.029 -19.835 1.00 60.34 181 ASP A C 1
ATOM 1383 O O . ASP A 1 181 ? 6.892 -7.418 -20.511 1.00 60.34 181 ASP A O 1
ATOM 1387 N N . VAL A 1 182 ? 8.516 -7.388 -18.984 1.00 64.38 182 VAL A N 1
ATOM 1388 C CA . VAL A 1 182 ? 8.618 -5.921 -18.978 1.00 64.38 182 VAL A CA 1
ATOM 1389 C C . VAL A 1 182 ? 9.479 -5.505 -20.169 1.00 64.38 182 VAL A C 1
ATOM 1391 O O . VAL A 1 182 ? 10.701 -5.641 -20.130 1.00 64.38 182 VAL A O 1
ATOM 1394 N N . ILE A 1 183 ? 8.836 -5.032 -21.237 1.00 77.31 183 ILE A N 1
ATOM 1395 C CA . ILE A 1 183 ? 9.485 -4.752 -22.531 1.00 77.31 183 ILE A CA 1
ATOM 1396 C C . ILE A 1 183 ? 10.326 -3.461 -22.493 1.00 77.31 183 ILE A C 1
ATOM 1398 O O . ILE A 1 183 ? 11.279 -3.315 -23.255 1.00 77.31 183 ILE A O 1
ATOM 1402 N N . LEU A 1 184 ? 9.995 -2.512 -21.610 1.00 90.12 184 LEU A N 1
ATOM 1403 C CA . LEU A 1 184 ? 10.626 -1.184 -21.601 1.00 90.12 184 LEU A CA 1
ATOM 1404 C C . LEU A 1 184 ? 11.883 -1.071 -20.732 1.00 90.12 184 LEU A C 1
ATOM 1406 O O . LEU A 1 184 ? 12.557 -0.041 -20.784 1.00 90.12 184 LEU A O 1
ATOM 1410 N N . ASP A 1 185 ? 12.208 -2.092 -19.947 1.00 91.25 185 ASP A N 1
ATOM 1411 C CA . ASP A 1 185 ? 13.434 -2.106 -19.154 1.00 91.25 185 ASP A CA 1
ATOM 1412 C C . ASP A 1 185 ? 14.622 -2.510 -20.038 1.00 91.25 185 ASP A C 1
ATOM 1414 O O . ASP A 1 185 ? 14.485 -3.349 -20.927 1.00 91.25 185 ASP A O 1
ATOM 1418 N N . ILE A 1 186 ? 15.795 -1.929 -19.785 1.00 92.56 186 ILE A N 1
ATOM 1419 C CA . ILE A 1 186 ? 17.065 -2.454 -20.299 1.00 92.56 186 ILE A CA 1
ATOM 1420 C C . ILE A 1 186 ? 17.555 -3.481 -19.288 1.00 92.56 186 ILE A C 1
ATOM 1422 O O . ILE A 1 186 ? 17.774 -3.140 -18.122 1.00 92.56 186 ILE A O 1
ATOM 1426 N N . LYS A 1 187 ? 17.729 -4.724 -19.722 1.00 91.81 187 LYS A N 1
ATOM 1427 C CA . LYS A 1 187 ? 18.170 -5.859 -18.907 1.00 91.81 187 LYS A CA 1
ATOM 1428 C C . LYS A 1 187 ? 19.648 -6.175 -19.145 1.00 91.81 187 LYS A C 1
ATOM 1430 O O . LYS A 1 187 ? 20.233 -5.746 -20.137 1.00 91.81 187 LYS A O 1
ATOM 1435 N N . ILE A 1 188 ? 20.267 -6.964 -18.262 1.00 93.25 188 ILE A N 1
ATOM 1436 C CA . ILE A 1 188 ? 21.679 -7.373 -18.411 1.00 93.25 188 ILE A CA 1
ATOM 1437 C C . ILE A 1 188 ? 21.915 -8.064 -19.762 1.00 93.25 188 ILE A C 1
ATOM 1439 O O . ILE A 1 188 ? 22.899 -7.763 -20.435 1.00 93.25 188 ILE A O 1
ATOM 1443 N N . LYS A 1 189 ? 20.989 -8.930 -20.199 1.00 93.75 189 LYS A N 1
ATOM 1444 C CA . LYS A 1 189 ? 21.087 -9.630 -21.492 1.00 93.75 189 LYS A CA 1
ATOM 1445 C C . LYS A 1 189 ? 21.109 -8.700 -22.713 1.00 93.75 189 LYS A C 1
ATOM 1447 O O . LYS A 1 189 ? 21.613 -9.103 -23.758 1.00 93.75 189 LYS A O 1
ATOM 1452 N N . ASP A 1 190 ? 20.579 -7.482 -22.584 1.00 93.50 190 ASP A N 1
ATOM 1453 C CA . ASP A 1 190 ? 20.558 -6.488 -23.663 1.00 93.50 190 ASP A CA 1
ATOM 1454 C C . ASP A 1 190 ? 21.921 -5.791 -23.813 1.00 93.50 190 ASP A C 1
ATOM 1456 O O . ASP A 1 190 ? 22.233 -5.252 -24.874 1.00 93.50 190 ASP A O 1
ATOM 1460 N N . LEU A 1 191 ? 22.742 -5.817 -22.755 1.00 94.56 191 LEU A N 1
ATOM 1461 C CA . LEU A 1 191 ? 24.104 -5.279 -22.741 1.00 94.56 191 LEU A CA 1
ATOM 1462 C C . LEU A 1 191 ? 25.156 -6.360 -23.022 1.00 94.56 191 LEU A C 1
ATOM 1464 O O . LEU A 1 191 ? 26.182 -6.070 -23.635 1.00 94.56 191 LEU A O 1
ATOM 1468 N N . ASP A 1 192 ? 24.903 -7.598 -22.590 1.00 96.00 192 ASP A N 1
ATOM 1469 C CA . ASP A 1 192 ? 25.774 -8.750 -22.819 1.00 96.00 192 ASP A CA 1
ATOM 1470 C C . ASP A 1 192 ? 24.954 -10.021 -23.097 1.00 96.00 192 ASP A C 1
ATOM 1472 O O . ASP A 1 192 ? 24.366 -10.644 -22.207 1.00 96.00 192 ASP A O 1
ATOM 1476 N N . SER A 1 193 ? 24.966 -10.434 -24.368 1.00 95.38 193 SER A N 1
ATOM 1477 C CA . SER A 1 193 ? 24.223 -11.598 -24.863 1.00 95.38 193 SER A CA 1
ATOM 1478 C C . SER A 1 193 ? 24.629 -12.934 -24.227 1.00 95.38 193 SER A C 1
ATOM 1480 O O . SER A 1 193 ? 23.855 -13.888 -24.297 1.00 95.38 193 SER A O 1
ATOM 1482 N N . SER A 1 194 ? 25.796 -13.022 -23.574 1.00 97.00 194 SER A N 1
ATOM 1483 C CA . SER A 1 194 ? 26.223 -14.245 -22.879 1.00 97.00 194 SER A CA 1
ATOM 1484 C C . SER A 1 194 ? 25.319 -14.607 -21.692 1.00 97.00 194 SER A C 1
ATOM 1486 O O . SER A 1 194 ? 25.273 -15.768 -21.288 1.00 97.00 194 SER A O 1
ATOM 1488 N N . PHE A 1 195 ? 24.539 -13.647 -21.183 1.00 95.06 195 PHE A N 1
ATOM 1489 C CA . PHE A 1 195 ? 23.561 -13.862 -20.116 1.00 95.06 195 PHE A CA 1
ATOM 1490 C C . PHE A 1 195 ? 22.146 -14.185 -20.619 1.00 95.06 195 PHE A C 1
ATOM 1492 O O . PHE A 1 195 ? 21.246 -14.388 -19.798 1.00 95.06 195 PHE A O 1
ATOM 1499 N N . ALA A 1 196 ? 21.915 -14.256 -21.934 1.00 93.38 196 ALA A N 1
ATOM 1500 C CA . ALA A 1 196 ? 20.600 -14.571 -22.486 1.00 93.38 196 ALA A CA 1
ATOM 1501 C C . ALA A 1 196 ? 20.099 -15.953 -22.017 1.00 93.38 196 ALA A C 1
ATOM 1503 O O . ALA A 1 196 ? 20.822 -16.946 -22.061 1.00 93.38 196 ALA A O 1
ATOM 1504 N N . GLY A 1 197 ? 18.846 -16.015 -21.552 1.00 90.00 197 GLY A N 1
ATOM 1505 C CA . GLY A 1 197 ? 18.236 -17.240 -21.016 1.00 90.00 197 GLY A CA 1
ATOM 1506 C C . GLY A 1 197 ? 18.648 -17.593 -19.580 1.00 90.00 197 GLY A C 1
ATOM 1507 O O . GLY A 1 197 ? 18.262 -18.650 -19.084 1.00 90.00 197 GLY A O 1
ATOM 1508 N N . THR A 1 198 ? 19.408 -16.729 -18.897 1.00 92.06 198 THR A N 1
ATOM 1509 C CA . THR A 1 198 ? 19.783 -16.911 -17.484 1.00 92.06 198 THR A CA 1
ATOM 1510 C C . THR A 1 198 ? 18.949 -16.014 -16.560 1.00 92.06 198 THR A C 1
ATOM 1512 O O . THR A 1 198 ? 18.547 -14.928 -16.980 1.00 92.06 198 THR A O 1
ATOM 1515 N N . PRO A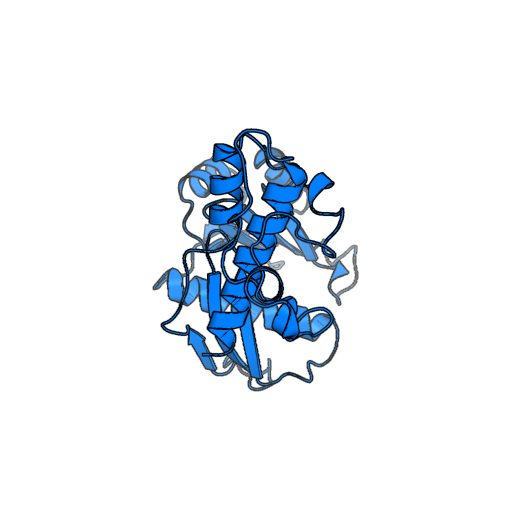 1 199 ? 18.750 -16.385 -15.276 1.00 87.88 199 PRO A N 1
ATOM 1516 C CA . PRO A 1 199 ? 18.091 -15.507 -14.303 1.00 87.88 199 PRO A CA 1
ATOM 1517 C C . PRO A 1 199 ? 18.785 -14.149 -14.151 1.00 87.88 199 PRO A C 1
ATOM 1519 O O . PRO A 1 199 ? 18.122 -13.132 -13.978 1.00 87.88 199 PRO A O 1
ATOM 1522 N N . MET A 1 200 ? 20.119 -14.123 -14.254 1.00 88.94 200 MET A N 1
ATOM 1523 C CA . MET A 1 200 ? 20.889 -12.882 -14.173 1.00 88.94 200 MET A CA 1
ATOM 1524 C C . MET A 1 200 ? 20.656 -11.991 -15.396 1.00 88.94 200 MET A C 1
ATOM 1526 O O . MET A 1 200 ? 20.538 -10.780 -15.253 1.00 88.94 200 MET A O 1
ATOM 1530 N N . GLY A 1 201 ? 20.516 -12.581 -16.585 1.00 89.75 201 GLY A N 1
ATOM 1531 C CA . GLY A 1 201 ? 20.204 -11.853 -17.813 1.00 89.75 201 GLY A CA 1
ATOM 1532 C C . GLY A 1 201 ? 18.866 -11.117 -17.778 1.00 89.75 201 GLY A C 1
ATOM 1533 O O . GLY A 1 201 ? 18.724 -10.115 -18.472 1.00 89.75 201 GLY A O 1
ATOM 1534 N N . GLU A 1 202 ? 17.912 -11.572 -16.960 1.00 87.56 202 GLU A N 1
ATOM 1535 C CA . GLU A 1 202 ? 16.606 -10.924 -16.785 1.00 87.56 202 GLU A CA 1
ATOM 1536 C C . GLU A 1 202 ? 16.619 -9.756 -15.791 1.00 87.56 202 GLU A C 1
ATOM 1538 O O . GLU A 1 202 ? 15.619 -9.043 -15.682 1.00 87.56 202 GLU A O 1
ATOM 1543 N N . LEU A 1 203 ? 17.733 -9.531 -15.083 1.00 87.19 203 LEU A N 1
ATOM 1544 C CA . LEU A 1 203 ? 17.830 -8.429 -14.135 1.00 87.19 203 LEU A CA 1
ATOM 1545 C C . LEU A 1 203 ? 17.836 -7.080 -14.874 1.00 87.19 203 LEU A C 1
ATOM 1547 O O . LEU A 1 203 ? 18.612 -6.899 -15.820 1.00 87.19 203 LEU A O 1
ATOM 1551 N N . PRO A 1 204 ? 17.006 -6.118 -14.442 1.00 88.81 204 PRO A N 1
ATOM 1552 C CA . PRO A 1 204 ? 16.978 -4.779 -15.013 1.00 88.81 204 PRO A CA 1
ATOM 1553 C C . PRO A 1 204 ? 18.234 -3.989 -14.617 1.00 88.81 204 PRO A C 1
ATOM 1555 O O . PRO A 1 204 ? 18.613 -3.926 -13.447 1.00 88.81 204 PRO A O 1
ATOM 1558 N N . VAL A 1 205 ? 18.858 -3.348 -15.603 1.00 90.44 205 VAL A N 1
ATOM 1559 C CA . VAL A 1 205 ? 19.963 -2.390 -15.439 1.00 90.44 205 VAL A CA 1
ATOM 1560 C C . VAL A 1 205 ? 19.435 -0.956 -15.460 1.00 90.44 205 VAL A C 1
ATOM 1562 O O . VAL A 1 205 ? 19.915 -0.110 -14.708 1.00 90.44 205 VAL A O 1
ATOM 1565 N N . ALA A 1 206 ? 18.422 -0.683 -16.288 1.00 91.81 206 ALA A N 1
ATOM 1566 C CA . ALA A 1 206 ? 17.739 0.605 -16.328 1.00 91.81 206 ALA A CA 1
ATOM 1567 C C . ALA A 1 206 ? 16.235 0.418 -16.557 1.00 91.81 206 ALA A C 1
ATOM 1569 O O . ALA A 1 206 ? 15.810 -0.027 -17.625 1.00 91.81 206 ALA A O 1
ATOM 1570 N N . TYR A 1 207 ? 15.428 0.791 -15.562 1.00 90.81 207 TYR A N 1
ATOM 1571 C CA . TYR A 1 207 ? 13.971 0.788 -15.691 1.00 90.81 207 TYR A CA 1
ATOM 1572 C C . TYR A 1 207 ? 13.512 1.863 -16.665 1.00 90.81 207 TYR A C 1
ATOM 1574 O O . TYR A 1 207 ? 14.056 2.969 -16.645 1.00 90.81 207 TYR A O 1
ATOM 1582 N N . LEU A 1 208 ? 12.511 1.550 -17.495 1.00 90.75 208 LEU A N 1
ATOM 1583 C CA . LEU A 1 208 ? 12.014 2.448 -18.552 1.00 90.75 208 LEU A CA 1
ATOM 1584 C C . LEU A 1 208 ? 13.103 2.912 -19.548 1.00 90.75 208 LEU A C 1
ATOM 1586 O O . LEU A 1 208 ? 12.885 3.868 -20.289 1.00 90.75 208 LEU A O 1
ATOM 1590 N N . GLY A 1 209 ? 14.273 2.263 -19.598 1.00 92.19 209 GLY A N 1
ATOM 1591 C CA . GLY A 1 209 ? 15.394 2.701 -20.439 1.00 92.19 209 GLY A CA 1
ATOM 1592 C C . GLY A 1 209 ? 15.106 2.643 -21.945 1.00 92.19 209 GLY A C 1
ATOM 1593 O O . GLY A 1 209 ? 15.700 3.399 -22.710 1.00 92.19 209 GLY A O 1
ATOM 1594 N N . ASN A 1 210 ? 14.156 1.800 -22.361 1.00 92.25 210 ASN A N 1
ATOM 1595 C CA . ASN A 1 210 ? 13.675 1.697 -23.740 1.00 92.25 210 ASN A CA 1
ATOM 1596 C C . ASN A 1 210 ? 12.368 2.479 -23.989 1.00 92.25 210 ASN A C 1
ATOM 1598 O O . ASN A 1 210 ? 11.787 2.370 -25.073 1.00 92.25 210 ASN A O 1
ATOM 1602 N N . ALA A 1 211 ? 11.877 3.249 -23.010 1.00 90.38 211 ALA A N 1
ATOM 1603 C CA . ALA A 1 211 ? 10.648 4.023 -23.154 1.00 90.38 211 ALA A CA 1
ATOM 1604 C C . ALA A 1 211 ? 10.806 5.167 -24.172 1.00 90.38 211 ALA A C 1
ATOM 1606 O O . ALA A 1 211 ? 11.818 5.868 -24.223 1.00 90.38 211 ALA A O 1
ATOM 1607 N N . LYS A 1 212 ? 9.766 5.374 -24.978 1.00 89.12 212 LYS A N 1
ATOM 1608 C CA . LYS A 1 212 ? 9.641 6.418 -25.999 1.00 89.12 212 LYS A CA 1
ATOM 1609 C C . LYS A 1 212 ? 8.365 7.221 -25.759 1.00 89.12 212 LYS A C 1
ATOM 1611 O O . LYS A 1 212 ? 7.480 6.796 -25.022 1.00 89.12 212 LYS A O 1
ATOM 1616 N N . HIS A 1 213 ? 8.248 8.374 -26.417 1.00 84.00 213 HIS A N 1
ATOM 1617 C CA . HIS A 1 213 ? 7.059 9.230 -26.315 1.00 84.00 213 HIS A CA 1
ATOM 1618 C C . HIS A 1 213 ? 5.760 8.501 -26.717 1.00 84.00 213 HIS A C 1
ATOM 1620 O O . HIS A 1 213 ? 4.685 8.815 -26.216 1.00 84.00 213 HIS A O 1
ATOM 1626 N N . ASP A 1 214 ? 5.849 7.537 -27.629 1.00 85.81 214 ASP A N 1
ATOM 1627 C CA . ASP A 1 214 ? 4.745 6.721 -28.134 1.00 85.81 214 ASP A CA 1
ATOM 1628 C C . ASP A 1 214 ? 4.680 5.318 -27.505 1.00 85.81 214 ASP A C 1
ATOM 1630 O O . ASP A 1 214 ? 3.914 4.474 -27.972 1.00 85.81 214 ASP A O 1
ATOM 1634 N N . SER A 1 215 ? 5.454 5.054 -26.444 1.00 87.69 215 SER A N 1
ATOM 1635 C CA . SER A 1 215 ? 5.393 3.778 -25.727 1.00 87.69 215 SER A CA 1
ATOM 1636 C C . SER A 1 215 ? 3.982 3.487 -25.222 1.00 87.69 215 SER A C 1
ATOM 1638 O O . SER A 1 215 ? 3.258 4.371 -24.754 1.00 87.69 215 SER A O 1
ATOM 1640 N N . ASN A 1 216 ? 3.601 2.211 -25.279 1.00 86.50 216 ASN A N 1
ATOM 1641 C CA . ASN A 1 216 ? 2.322 1.762 -24.757 1.00 86.50 216 ASN A CA 1
ATO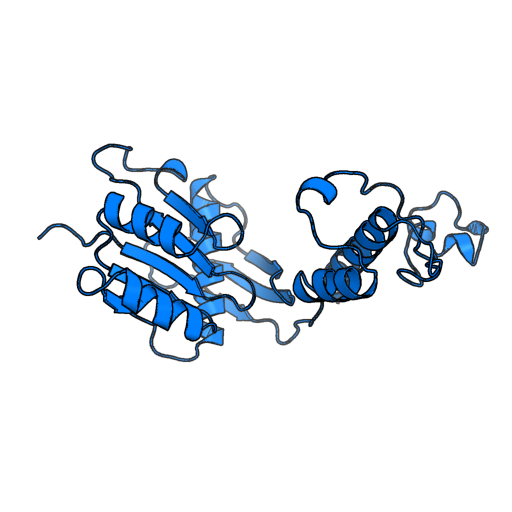M 1642 C C . ASN A 1 216 ? 2.242 2.052 -23.249 1.00 86.50 216 ASN A C 1
ATOM 1644 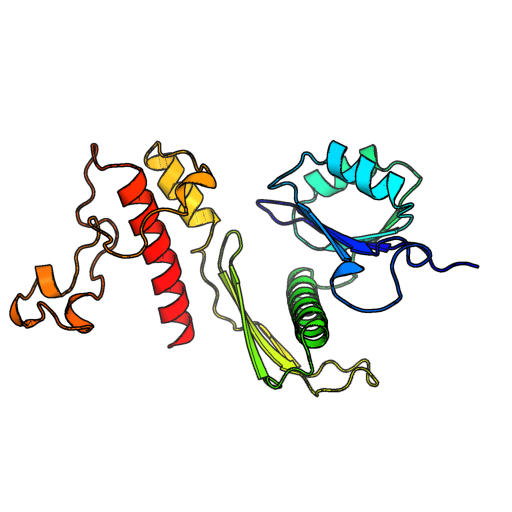O O . ASN A 1 216 ? 3.128 1.705 -22.469 1.00 86.50 216 ASN A O 1
ATOM 1648 N N . LYS A 1 217 ? 1.136 2.673 -22.837 1.00 85.50 217 LYS A N 1
ATOM 1649 C CA . LYS A 1 217 ? 0.836 3.031 -21.447 1.00 85.50 217 LYS A CA 1
ATOM 1650 C C . LYS A 1 217 ? 0.826 1.820 -20.510 1.00 85.50 217 LYS A C 1
ATOM 1652 O O . LYS A 1 217 ? 1.216 1.953 -19.354 1.00 85.50 217 LYS A O 1
ATOM 1657 N N . GLN A 1 218 ? 0.401 0.655 -21.001 1.00 83.00 218 GLN A N 1
ATOM 1658 C CA . GLN A 1 218 ? 0.433 -0.594 -20.236 1.00 83.00 218 GLN A CA 1
ATOM 1659 C C . GLN A 1 218 ? 1.871 -1.033 -19.951 1.00 83.00 218 GLN A C 1
ATOM 1661 O O . GLN A 1 218 ? 2.188 -1.350 -18.808 1.00 83.00 218 GLN A O 1
ATOM 1666 N N . ASP A 1 219 ? 2.757 -0.947 -20.943 1.00 85.00 219 ASP A N 1
ATOM 1667 C CA . ASP A 1 219 ? 4.164 -1.313 -20.778 1.00 85.00 219 ASP A CA 1
ATOM 1668 C C . ASP A 1 219 ? 4.875 -0.349 -19.811 1.00 85.00 219 ASP A C 1
ATOM 1670 O O . ASP A 1 219 ? 5.675 -0.777 -18.979 1.00 85.00 219 ASP A O 1
ATOM 1674 N N . ILE A 1 220 ? 4.541 0.951 -19.861 1.00 87.25 220 ILE A N 1
ATOM 1675 C CA . ILE A 1 220 ? 5.039 1.956 -18.902 1.00 87.25 220 ILE A CA 1
ATOM 1676 C C . ILE A 1 220 ? 4.593 1.603 -17.481 1.00 87.25 220 ILE A C 1
ATOM 1678 O O . ILE A 1 220 ? 5.400 1.631 -16.551 1.00 87.25 220 ILE A O 1
ATOM 1682 N N . MET A 1 221 ? 3.319 1.245 -17.306 1.00 86.12 221 MET A N 1
ATOM 1683 C CA . MET A 1 221 ? 2.770 0.845 -16.011 1.00 86.12 221 MET A CA 1
ATOM 1684 C C . MET A 1 221 ? 3.429 -0.420 -15.460 1.00 86.12 221 MET A C 1
ATOM 1686 O O . MET A 1 221 ? 3.732 -0.495 -14.267 1.00 86.12 221 MET A O 1
ATOM 1690 N N . GLN A 1 222 ? 3.683 -1.402 -16.318 1.00 84.69 222 GLN A N 1
ATOM 1691 C CA . GLN A 1 222 ? 4.359 -2.630 -15.930 1.00 84.69 222 GLN A CA 1
ATOM 1692 C C . GLN A 1 222 ? 5.809 -2.347 -15.510 1.00 84.69 222 GLN A C 1
ATOM 1694 O O . GLN A 1 222 ? 6.244 -2.807 -14.455 1.00 84.69 222 GLN A O 1
ATOM 1699 N N . ALA A 1 223 ? 6.530 -1.528 -16.282 1.00 88.38 223 ALA A N 1
ATOM 1700 C CA . ALA A 1 223 ? 7.911 -1.150 -15.998 1.00 88.38 223 ALA A CA 1
ATOM 1701 C C . ALA A 1 223 ? 8.061 -0.344 -14.704 1.00 88.38 223 ALA A C 1
ATOM 1703 O O . ALA A 1 223 ? 8.917 -0.658 -13.877 1.00 88.38 223 ALA A O 1
ATOM 1704 N N . VAL A 1 224 ? 7.193 0.644 -14.460 1.00 89.62 224 VAL A N 1
ATOM 1705 C CA . VAL A 1 224 ? 7.240 1.402 -13.200 1.00 89.62 224 VAL A CA 1
ATOM 1706 C C . VAL A 1 224 ? 6.872 0.528 -11.995 1.00 89.62 224 VAL A C 1
ATOM 1708 O O . VAL A 1 224 ? 7.484 0.655 -10.937 1.00 89.62 224 VAL A O 1
ATOM 1711 N N . THR A 1 225 ? 5.930 -0.407 -12.150 1.00 87.50 225 THR A N 1
ATOM 1712 C CA . THR A 1 225 ? 5.582 -1.361 -11.085 1.00 87.50 225 THR A CA 1
ATOM 1713 C C . THR A 1 225 ? 6.758 -2.291 -10.779 1.00 87.50 225 THR A C 1
ATOM 1715 O O . THR A 1 225 ? 7.092 -2.489 -9.611 1.00 87.50 225 THR A O 1
ATOM 1718 N N . ASN A 1 226 ? 7.435 -2.805 -11.813 1.00 87.06 226 ASN A N 1
ATOM 1719 C CA . ASN A 1 226 ? 8.637 -3.629 -11.667 1.00 87.06 226 ASN A CA 1
ATOM 1720 C C . ASN A 1 226 ? 9.783 -2.865 -10.987 1.00 87.06 226 ASN A C 1
ATOM 1722 O O . ASN A 1 226 ? 10.467 -3.407 -10.116 1.00 87.06 226 ASN A O 1
ATOM 1726 N N . CYS A 1 227 ? 9.949 -1.587 -11.339 1.00 89.94 227 CYS A N 1
ATOM 1727 C CA . CYS A 1 227 ? 10.896 -0.681 -10.699 1.00 89.94 227 CYS A CA 1
ATOM 1728 C C . CYS A 1 227 ? 10.647 -0.574 -9.191 1.00 89.94 227 CYS A C 1
ATOM 1730 O O . CYS A 1 227 ? 11.569 -0.783 -8.398 1.00 89.94 227 CYS A O 1
ATOM 1732 N N . VAL A 1 228 ? 9.399 -0.312 -8.786 1.00 91.06 228 VAL A N 1
ATOM 1733 C CA . VAL A 1 228 ? 9.019 -0.237 -7.367 1.00 91.06 228 VAL A CA 1
ATOM 1734 C C . VAL A 1 228 ? 9.245 -1.569 -6.660 1.00 91.06 228 VAL A C 1
ATOM 1736 O O . VAL A 1 228 ? 9.931 -1.596 -5.640 1.00 91.06 228 VAL A O 1
ATOM 1739 N N . ALA A 1 229 ? 8.739 -2.673 -7.215 1.00 89.19 229 ALA A N 1
ATOM 1740 C CA . ALA A 1 229 ? 8.882 -3.995 -6.611 1.00 89.19 229 ALA A CA 1
ATOM 1741 C C . ALA A 1 229 ? 10.358 -4.359 -6.393 1.00 89.19 229 ALA A C 1
ATOM 1743 O O . ALA A 1 229 ? 10.758 -4.717 -5.286 1.00 89.19 229 ALA A O 1
ATOM 1744 N N . THR A 1 230 ? 11.194 -4.199 -7.418 1.00 87.38 230 THR A N 1
ATOM 1745 C CA . THR A 1 230 ? 12.616 -4.548 -7.330 1.00 87.38 230 THR A CA 1
ATOM 1746 C C . THR A 1 230 ? 13.395 -3.601 -6.416 1.00 87.38 230 THR A C 1
ATOM 1748 O O . THR A 1 230 ? 14.304 -4.044 -5.718 1.00 87.38 230 THR A O 1
ATOM 1751 N N . THR A 1 231 ? 13.032 -2.315 -6.356 1.00 89.25 231 THR A N 1
ATOM 1752 C CA . THR A 1 231 ? 13.631 -1.367 -5.398 1.00 89.25 231 THR A CA 1
ATOM 1753 C C . THR A 1 231 ? 13.360 -1.799 -3.960 1.00 89.25 231 THR A C 1
ATOM 1755 O O . THR A 1 231 ? 14.281 -1.835 -3.148 1.00 89.25 231 THR A O 1
ATOM 1758 N N . ILE A 1 232 ? 12.122 -2.198 -3.664 1.00 90.25 232 ILE A N 1
ATOM 1759 C CA . ILE A 1 232 ? 11.733 -2.694 -2.339 1.00 90.25 232 ILE A CA 1
ATOM 1760 C C . ILE A 1 232 ? 12.491 -3.982 -1.999 1.00 90.25 232 ILE A C 1
ATOM 1762 O O . ILE A 1 232 ? 13.044 -4.099 -0.910 1.00 90.25 232 ILE A O 1
ATOM 1766 N N . PHE A 1 233 ? 12.583 -4.934 -2.933 1.00 86.75 233 PHE A N 1
ATOM 1767 C CA . PHE A 1 233 ? 13.367 -6.154 -2.716 1.00 86.75 233 PHE A CA 1
ATOM 1768 C C . PHE A 1 233 ? 14.849 -5.868 -2.478 1.00 86.75 233 PHE A C 1
ATOM 1770 O O . PHE A 1 233 ? 15.451 -6.492 -1.608 1.00 86.75 233 PHE A O 1
ATOM 1777 N N . ARG A 1 234 ? 15.439 -4.922 -3.217 1.00 84.12 234 ARG A N 1
ATOM 1778 C CA . ARG A 1 234 ? 16.833 -4.520 -3.012 1.00 84.12 234 ARG A CA 1
ATOM 1779 C C . ARG A 1 234 ? 17.044 -3.979 -1.603 1.00 84.12 234 ARG A C 1
ATOM 1781 O O . ARG A 1 234 ? 18.009 -4.371 -0.964 1.00 84.12 234 ARG A O 1
ATOM 1788 N N . ASP A 1 235 ? 16.156 -3.113 -1.128 1.00 86.56 235 ASP A N 1
ATOM 1789 C CA . ASP A 1 235 ? 16.262 -2.535 0.213 1.00 86.56 235 ASP A CA 1
ATOM 1790 C C . ASP A 1 235 ? 16.176 -3.597 1.318 1.00 86.56 235 ASP A C 1
ATOM 1792 O O . ASP A 1 235 ? 16.841 -3.459 2.334 1.00 86.56 235 ASP A O 1
ATOM 1796 N N . ILE A 1 236 ? 15.393 -4.662 1.116 1.00 85.06 236 ILE A N 1
ATOM 1797 C CA . ILE A 1 236 ? 15.282 -5.782 2.068 1.00 85.06 236 ILE A CA 1
ATOM 1798 C C . ILE A 1 236 ? 16.560 -6.641 2.099 1.00 85.06 236 ILE A C 1
ATOM 1800 O O . ILE A 1 236 ? 16.841 -7.285 3.108 1.00 85.06 236 ILE A O 1
ATOM 1804 N N . LEU A 1 237 ? 17.310 -6.699 0.995 1.00 81.19 237 LEU A N 1
ATOM 1805 C CA . LEU A 1 237 ? 18.534 -7.503 0.877 1.00 81.19 237 LEU A CA 1
ATOM 1806 C C . LEU A 1 237 ? 19.799 -6.794 1.390 1.00 81.19 237 LEU A C 1
ATOM 1808 O O . LEU A 1 237 ? 20.828 -7.460 1.525 1.00 81.19 237 LEU A O 1
ATOM 1812 N N . LEU A 1 238 ? 19.741 -5.477 1.614 1.00 68.06 238 LEU A N 1
ATOM 1813 C CA . LEU A 1 238 ? 20.836 -4.660 2.155 1.00 68.06 238 LEU A CA 1
ATOM 1814 C C . LEU A 1 238 ? 20.874 -4.714 3.686 1.00 68.06 238 LEU A C 1
ATOM 1816 O O . LEU A 1 238 ? 22.006 -4.751 4.218 1.00 68.06 238 LEU A O 1
#

Secondary structure (DSSP, 8-state):
-PPPPEEEEEE-SS-EEEEEE--TTTS-SSSGGGEEEEETTTS-HHHHHHHHHHTT--EEEEEES-HHHHHHHHHHHGGGSEEEPPSS-HHHHHHHHHHHHHHHHHHHTSS-S-SEEEEEEESSSEEEEEEE--S-SSSS---EEEEEEEEES-SHHHHHHHHHHTT----GGGTTS--S--TTSEEHHHH-GGGTTSTTTTSEEETTTT--TT--HHHHHHHHHHHHHHHHHHHHH-

Radius of gyration: 21.46 Å; chains: 1; bounding box: 52×37×58 Å

Foldseek 3Di:
DDDAFEKEWEPEPVKIKIKTFADCVVPPDAAPVRIDIDMCVVDPLLVVLVVCVVRQHQEYEYAYDNVVSVVVNCVNNDNRYYYDYDPDDRVVVVQVVVLVVVCVNCVRVHQDPPQWDWDWDADQWIWIWIARAPSDPVDPCRDDIGTDPDTGSQHVNQLQVQLVVLVNHDDVVLVPDDLDDLPQFDFLCNVPVVCPPHPRRRHGPGQSNNPDNPDDSSSNSSSSVVVSVVVSVVVVVD